Protein AF-A0A8S3JQ79-F1 (afdb_monomer)

Mean predicted aligned error: 7.62 Å

Sequence (193 aa):
MKTPYYLLLNDKPFQIILDQTLSSISTKTLNYHHRRYQLQQIALLMHRIKLIPIYLRLWKTYWKSGMGQFNLDSKEHYSYPMNYKIWPKKIQSILSFIQIKEENKQQMYIDFVYDYIDELKQQLTTSKIEHEKMTKNFHGYTFSIEELLEDYLEKNLSSLRMHIEHKIKLIHYDYHIQVIKLTYEQEHPNEYQ

Structure (mmCIF, N/CA/C/O backbone):
data_AF-A0A8S3JQ79-F1
#
_entry.id   AF-A0A8S3JQ79-F1
#
loop_
_atom_site.group_PDB
_atom_site.id
_atom_site.type_symbol
_atom_site.label_atom_id
_atom_site.label_alt_id
_atom_site.label_comp_id
_atom_site.label_asym_id
_atom_site.label_entity_id
_atom_site.label_seq_id
_atom_site.pdbx_PDB_ins_code
_atom_site.Cartn_x
_atom_site.Cartn_y
_atom_site.Cartn_z
_atom_site.occupancy
_atom_site.B_iso_or_equiv
_atom_site.auth_seq_id
_atom_site.auth_comp_id
_atom_site.auth_asym_id
_atom_site.auth_atom_id
_atom_site.pdbx_PDB_model_num
ATOM 1 N N . MET A 1 1 ? -3.917 11.329 3.438 1.00 58.88 1 MET A N 1
ATOM 2 C CA . MET A 1 1 ? -4.817 10.307 2.845 1.00 58.88 1 MET A CA 1
ATOM 3 C C . MET A 1 1 ? -6.260 10.586 3.246 1.00 58.88 1 MET A C 1
ATOM 5 O O . MET A 1 1 ? -6.496 10.821 4.425 1.00 58.88 1 MET A O 1
ATOM 9 N N . LYS A 1 2 ? -7.203 10.570 2.293 1.00 77.38 2 LYS A N 1
ATOM 10 C CA . LYS A 1 2 ? -8.648 10.676 2.571 1.00 77.38 2 LYS A CA 1
ATOM 11 C C . LYS A 1 2 ? -9.155 9.395 3.253 1.00 77.38 2 LYS A C 1
ATOM 13 O O . LYS A 1 2 ? -8.623 8.319 2.987 1.00 77.38 2 LYS A O 1
ATOM 18 N N . THR A 1 3 ? -10.166 9.515 4.111 1.00 83.38 3 THR A N 1
ATOM 19 C CA . THR A 1 3 ? -10.868 8.376 4.728 1.00 83.38 3 THR A CA 1
ATOM 20 C C . THR A 1 3 ? -11.504 7.516 3.628 1.00 83.38 3 THR A C 1
ATOM 22 O O . THR A 1 3 ? -12.251 8.068 2.816 1.00 83.38 3 THR A O 1
ATOM 25 N N . PRO A 1 4 ? -11.211 6.204 3.543 1.00 87.69 4 PRO A N 1
ATOM 26 C CA . PRO A 1 4 ? -11.847 5.342 2.555 1.00 87.69 4 PRO A CA 1
ATOM 27 C C . PRO A 1 4 ? -13.340 5.191 2.867 1.00 87.69 4 PRO A C 1
ATOM 29 O O . PRO A 1 4 ? -13.739 5.220 4.032 1.00 87.69 4 PRO A O 1
ATOM 32 N N . TYR A 1 5 ? -14.163 5.032 1.825 1.00 89.31 5 TYR A N 1
ATOM 33 C CA . TYR A 1 5 ? -15.624 5.084 1.962 1.00 89.31 5 TYR A CA 1
ATOM 34 C C . TYR A 1 5 ? -16.157 4.040 2.963 1.00 89.31 5 TYR A C 1
ATOM 36 O O . TYR A 1 5 ? -17.009 4.359 3.784 1.00 89.31 5 TYR A O 1
ATOM 44 N N . TYR A 1 6 ? -15.580 2.835 2.955 1.00 90.94 6 TYR A N 1
ATOM 45 C CA . TYR A 1 6 ? -15.966 1.711 3.813 1.00 90.94 6 TYR A CA 1
ATOM 46 C C . TYR A 1 6 ? -15.528 1.864 5.281 1.00 90.94 6 TYR A C 1
ATOM 48 O O . TYR A 1 6 ? -15.746 0.960 6.081 1.00 90.94 6 TYR A O 1
ATOM 56 N N . LEU A 1 7 ? -14.873 2.975 5.643 1.00 93.50 7 LEU A N 1
ATOM 57 C CA . LEU A 1 7 ? -14.565 3.359 7.029 1.00 93.50 7 LEU A CA 1
ATOM 58 C C . LEU A 1 7 ? -15.286 4.645 7.445 1.00 93.50 7 LEU A C 1
ATOM 60 O O . LEU A 1 7 ? -14.967 5.228 8.483 1.00 93.50 7 LEU A O 1
ATOM 64 N N . LEU A 1 8 ? -16.227 5.147 6.644 1.00 91.88 8 LEU A N 1
ATOM 65 C CA . LEU A 1 8 ? -17.040 6.291 7.039 1.00 91.88 8 LEU A CA 1
ATOM 66 C C . LEU A 1 8 ? -18.080 5.864 8.080 1.00 91.88 8 LEU A C 1
ATOM 68 O O . LEU A 1 8 ? -18.660 4.788 7.998 1.00 91.88 8 LEU A O 1
ATOM 72 N N . LEU A 1 9 ? -18.373 6.736 9.048 1.00 88.88 9 LEU A N 1
ATOM 73 C CA . LEU A 1 9 ? -19.359 6.440 10.098 1.00 88.88 9 LEU A CA 1
ATOM 74 C C . LEU A 1 9 ? -20.784 6.238 9.564 1.00 88.88 9 LEU A C 1
ATOM 76 O O . LEU A 1 9 ? -21.622 5.731 10.302 1.00 88.88 9 LEU A O 1
ATOM 80 N N . ASN A 1 10 ? -21.071 6.647 8.326 1.00 88.19 10 ASN A N 1
ATOM 81 C CA . ASN A 1 10 ? -22.353 6.448 7.650 1.00 88.19 10 ASN A CA 1
ATOM 82 C C . ASN A 1 10 ? -22.403 5.172 6.784 1.00 88.19 10 ASN A C 1
ATOM 84 O O . ASN A 1 10 ? -23.460 4.868 6.234 1.00 88.19 10 ASN A O 1
ATOM 88 N N . ASP A 1 11 ? -21.301 4.426 6.665 1.00 92.38 11 ASP A N 1
ATOM 89 C CA . ASP A 1 11 ? -21.257 3.168 5.921 1.00 92.38 11 ASP A CA 1
ATOM 90 C C . ASP A 1 11 ? -21.878 2.025 6.737 1.00 92.38 11 ASP A C 1
ATOM 92 O O . ASP A 1 11 ? -21.395 1.689 7.818 1.00 92.38 11 ASP A O 1
ATOM 96 N N . LYS A 1 12 ? -22.968 1.425 6.236 1.00 91.69 12 LYS A N 1
ATOM 97 C CA . LYS A 1 12 ? -23.747 0.416 6.982 1.00 91.69 12 LYS A CA 1
ATOM 98 C C . LYS A 1 12 ? -22.912 -0.804 7.411 1.00 91.69 12 LYS A C 1
ATOM 100 O O . LYS A 1 12 ? -22.997 -1.157 8.587 1.00 91.69 12 LYS A O 1
ATOM 105 N N . PRO A 1 13 ? -22.113 -1.443 6.530 1.00 92.25 13 PRO A N 1
ATOM 106 C CA . PRO A 1 13 ? -21.222 -2.530 6.935 1.00 92.25 13 PRO A CA 1
ATOM 107 C C . PRO A 1 13 ? -20.299 -2.139 8.089 1.00 92.25 13 PRO A C 1
ATOM 109 O O . PRO A 1 13 ? -20.211 -2.871 9.074 1.00 92.25 13 PRO A O 1
ATOM 112 N N . PHE A 1 14 ? -19.672 -0.964 8.019 1.00 93.75 14 PHE A N 1
ATOM 113 C CA . PHE A 1 14 ? -18.790 -0.509 9.086 1.00 93.75 14 PHE A CA 1
ATOM 114 C C . PHE A 1 14 ? -19.533 -0.193 10.387 1.00 93.75 14 PHE A C 1
ATOM 116 O O . PHE A 1 14 ? -19.037 -0.499 11.470 1.00 93.75 14 PHE A O 1
ATOM 123 N N . GLN A 1 15 ? -20.742 0.372 10.310 1.00 92.12 15 GLN A N 1
ATOM 124 C CA . GLN A 1 15 ? -21.567 0.611 11.496 1.00 92.12 15 GLN A CA 1
ATOM 125 C C . GLN A 1 15 ? -21.839 -0.680 12.271 1.00 92.12 15 GLN A C 1
ATOM 127 O O . GLN A 1 15 ? -21.699 -0.664 13.489 1.00 92.12 15 GLN A O 1
ATOM 132 N N . ILE A 1 16 ? -22.141 -1.784 11.579 1.00 91.81 16 ILE A N 1
ATOM 133 C CA . ILE A 1 16 ? -22.385 -3.092 12.205 1.00 91.81 16 ILE A CA 1
ATOM 134 C C . ILE A 1 16 ? -21.150 -3.561 12.983 1.00 91.81 16 ILE A C 1
ATOM 136 O O . ILE A 1 16 ? -21.274 -4.002 14.121 1.00 91.81 16 ILE A O 1
ATOM 140 N N . ILE A 1 17 ? -19.956 -3.415 12.403 1.00 92.31 17 ILE A N 1
ATOM 141 C CA . ILE A 1 17 ? -18.685 -3.759 13.060 1.00 92.31 17 ILE A CA 1
ATOM 142 C C . ILE A 1 17 ? -18.471 -2.908 14.318 1.00 92.31 17 ILE A C 1
ATOM 144 O O . ILE A 1 17 ? -18.115 -3.434 15.376 1.00 92.31 17 ILE A O 1
ATOM 148 N N . LEU A 1 18 ? -18.730 -1.598 14.239 1.00 90.25 18 LEU A N 1
ATOM 149 C CA . LEU A 1 18 ? -18.640 -0.698 15.392 1.00 90.25 18 LEU A CA 1
ATOM 150 C C . LEU A 1 18 ? -19.650 -1.068 16.487 1.00 90.25 18 LEU A C 1
ATOM 152 O O . LEU A 1 18 ? -19.290 -1.080 17.661 1.00 90.25 18 LEU A O 1
ATOM 156 N N . ASP A 1 19 ? -20.889 -1.385 16.117 1.00 88.69 19 ASP A N 1
ATOM 157 C CA . ASP A 1 19 ? -21.953 -1.765 17.053 1.00 88.69 19 ASP A CA 1
ATOM 158 C C . ASP A 1 19 ? -21.614 -3.080 17.766 1.00 88.69 19 ASP A C 1
ATOM 160 O O . ASP A 1 19 ? -21.707 -3.162 18.990 1.00 88.69 19 ASP A O 1
ATOM 164 N N . GLN A 1 20 ? -21.142 -4.084 17.019 1.00 88.31 20 GLN A N 1
ATOM 165 C CA . GLN A 1 20 ? -20.674 -5.362 17.562 1.00 88.31 20 GLN A CA 1
ATOM 166 C C . GLN A 1 20 ? -19.526 -5.152 18.552 1.00 88.31 20 GLN A C 1
ATOM 168 O O . GLN A 1 20 ? -19.590 -5.620 19.690 1.00 88.31 20 GLN A O 1
ATOM 173 N N . THR A 1 21 ? -18.528 -4.360 18.159 1.00 86.25 21 THR A N 1
ATOM 174 C CA . THR A 1 21 ? -17.391 -3.996 19.011 1.00 86.25 21 THR A CA 1
ATOM 175 C C . THR A 1 21 ? -17.857 -3.336 20.306 1.00 86.25 21 THR A C 1
ATOM 177 O O . THR A 1 21 ? -17.474 -3.749 21.396 1.00 86.25 21 THR A O 1
ATOM 180 N N . LEU A 1 22 ? -18.726 -2.330 20.214 1.00 85.88 22 LEU A N 1
ATOM 181 C CA . LEU A 1 22 ? -19.184 -1.586 21.385 1.00 85.88 22 LEU A CA 1
ATOM 182 C C . LEU A 1 22 ? -20.105 -2.413 22.283 1.00 85.88 22 LEU A C 1
ATOM 184 O O . LEU A 1 22 ? -20.054 -2.241 23.496 1.00 85.88 22 LEU A O 1
ATOM 188 N N . SER A 1 23 ? -20.888 -3.335 21.718 1.00 83.25 23 SER A N 1
ATOM 189 C CA . SER A 1 23 ? -21.729 -4.256 22.490 1.00 83.25 23 SER A CA 1
ATOM 190 C C . SER A 1 23 ? -20.914 -5.238 23.340 1.00 83.25 23 SER A C 1
ATOM 192 O O . SER A 1 23 ? -21.332 -5.578 24.444 1.00 83.25 23 SER A O 1
ATOM 194 N N . SER A 1 24 ? -19.723 -5.641 22.872 1.00 79.44 24 SER A N 1
ATOM 195 C CA . SER A 1 24 ? -18.808 -6.501 23.639 1.00 79.44 24 SER A CA 1
ATOM 196 C C . SER A 1 24 ? -18.124 -5.785 24.809 1.00 79.44 24 SER A C 1
ATOM 198 O O . SER A 1 24 ? -17.651 -6.433 25.743 1.00 79.44 24 SER A O 1
ATOM 200 N N . ILE A 1 25 ? -18.096 -4.450 24.799 1.00 81.69 25 ILE A N 1
ATOM 201 C CA . ILE A 1 25 ? -17.488 -3.657 25.862 1.00 81.69 25 ILE A CA 1
ATOM 202 C C . ILE A 1 25 ? -18.583 -3.297 26.864 1.00 81.69 25 ILE A C 1
ATOM 204 O O . ILE A 1 25 ? -19.375 -2.380 26.650 1.00 81.69 25 ILE A O 1
ATOM 208 N N . SER A 1 26 ? -18.630 -4.022 27.983 1.00 62.94 26 SER A N 1
ATOM 209 C CA . SER A 1 26 ? -19.551 -3.745 29.090 1.00 62.94 26 SER A CA 1
ATOM 210 C C . SER A 1 26 ? -19.277 -2.359 29.685 1.00 62.94 26 SER A C 1
ATOM 212 O O . SER A 1 26 ? -18.515 -2.221 30.641 1.00 62.94 26 SER A O 1
ATOM 214 N N . THR A 1 27 ? -19.919 -1.317 29.160 1.00 58.59 27 THR A N 1
ATOM 215 C CA . THR A 1 27 ? -19.888 0.009 29.783 1.00 58.59 27 THR A CA 1
ATOM 216 C C . THR A 1 27 ? -21.282 0.584 29.928 1.00 58.59 27 THR A C 1
ATOM 218 O O . THR A 1 27 ? -21.878 1.094 28.980 1.00 58.59 27 THR A O 1
ATOM 221 N N . LYS A 1 28 ? -21.764 0.566 31.174 1.00 56.00 28 LYS A N 1
ATOM 222 C CA . LYS A 1 28 ? -22.733 1.542 31.662 1.00 56.00 28 LYS A CA 1
ATOM 223 C C . LYS A 1 28 ? -22.113 2.940 31.458 1.00 56.00 28 LYS A C 1
ATOM 225 O O . LYS A 1 28 ? -20.992 3.190 31.891 1.00 56.00 28 LYS A O 1
ATOM 230 N N . THR A 1 29 ? -22.833 3.818 30.757 1.00 52.06 29 THR A N 1
ATOM 231 C CA . THR A 1 29 ? -22.710 5.294 30.813 1.00 52.06 29 THR A CA 1
ATOM 232 C C . THR A 1 29 ? -21.429 5.990 30.300 1.00 52.06 29 THR A C 1
ATOM 234 O O . THR A 1 29 ? -20.973 6.942 30.925 1.00 52.06 29 THR A O 1
ATOM 237 N N . LEU A 1 30 ? -20.883 5.640 29.125 1.00 59.06 30 LEU A N 1
ATOM 238 C CA . LEU A 1 30 ? -19.898 6.498 28.426 1.00 59.06 30 LEU A CA 1
ATOM 239 C C . LEU A 1 30 ? -20.334 6.832 26.992 1.00 59.06 30 LEU A C 1
ATOM 241 O O . LEU A 1 30 ? -20.899 5.993 26.299 1.00 59.06 30 LEU A O 1
ATOM 245 N N . ASN A 1 31 ? -20.074 8.078 26.572 1.00 77.56 31 ASN A N 1
ATOM 246 C CA . ASN A 1 31 ? -20.526 8.707 25.323 1.00 77.56 31 ASN A CA 1
ATOM 247 C C . ASN A 1 31 ? -20.306 7.806 24.086 1.00 77.56 31 ASN A C 1
ATOM 249 O O . ASN A 1 31 ? -19.198 7.714 23.549 1.00 77.56 31 ASN A O 1
ATOM 253 N N . TYR A 1 32 ? -21.385 7.158 23.636 1.00 81.50 32 TYR A N 1
ATOM 254 C CA . TYR A 1 32 ? -21.404 6.201 22.528 1.00 81.50 32 TYR A CA 1
ATOM 255 C C . TYR A 1 32 ? -20.782 6.770 21.248 1.00 81.50 32 TYR A C 1
ATOM 257 O O . TYR A 1 32 ? -19.940 6.134 20.615 1.00 81.50 32 TYR A O 1
ATOM 265 N N . HIS A 1 33 ? -21.133 8.012 20.904 1.00 83.88 33 HIS A N 1
ATOM 266 C CA . HIS A 1 33 ? -20.619 8.689 19.715 1.00 83.88 33 HIS A CA 1
ATOM 267 C C . HIS A 1 33 ? -19.106 8.910 19.781 1.00 83.88 33 HIS A C 1
ATOM 269 O O . HIS A 1 33 ? -18.410 8.700 18.788 1.00 83.88 33 HIS A O 1
ATOM 275 N N . HIS A 1 34 ? -18.584 9.274 20.955 1.00 86.75 34 HIS A N 1
ATOM 276 C CA . HIS A 1 34 ? -17.147 9.452 21.147 1.00 86.75 34 HIS A CA 1
ATOM 277 C C . HIS A 1 34 ? -16.382 8.137 20.954 1.00 86.75 34 HIS A C 1
ATOM 279 O O . HIS A 1 34 ? -15.390 8.103 20.227 1.00 86.75 34 HIS A O 1
ATOM 285 N N . ARG A 1 35 ? -16.879 7.033 21.529 1.00 87.50 35 ARG A N 1
ATOM 286 C CA . ARG A 1 35 ? -16.247 5.713 21.378 1.00 87.50 35 ARG A CA 1
ATOM 287 C C . ARG A 1 35 ? -16.267 5.214 19.933 1.00 87.50 35 ARG A C 1
ATOM 289 O O . ARG A 1 35 ? -15.254 4.703 19.462 1.00 87.50 35 ARG A O 1
ATOM 296 N N . ARG A 1 36 ? -17.370 5.416 19.199 1.00 89.94 36 ARG A N 1
ATOM 297 C CA . ARG A 1 36 ? -17.432 5.111 17.75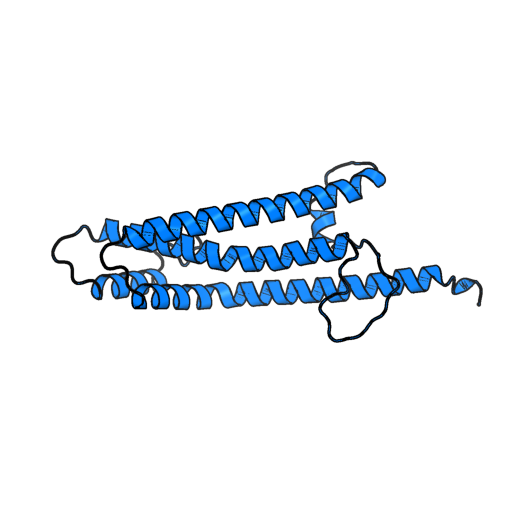4 1.00 89.94 36 ARG A CA 1
ATOM 298 C C . ARG A 1 36 ? -16.364 5.857 16.967 1.00 89.94 36 ARG A C 1
ATOM 300 O O . ARG A 1 36 ? -15.714 5.271 16.110 1.00 89.94 36 ARG A O 1
ATOM 307 N N . TYR A 1 37 ? -16.192 7.146 17.254 1.00 91.38 37 TYR A N 1
ATOM 308 C CA . TYR A 1 37 ? -15.179 7.955 16.589 1.00 91.38 37 TYR A CA 1
ATOM 309 C C . TYR A 1 37 ? -13.768 7.445 16.898 1.00 91.38 37 TYR A C 1
ATOM 311 O O 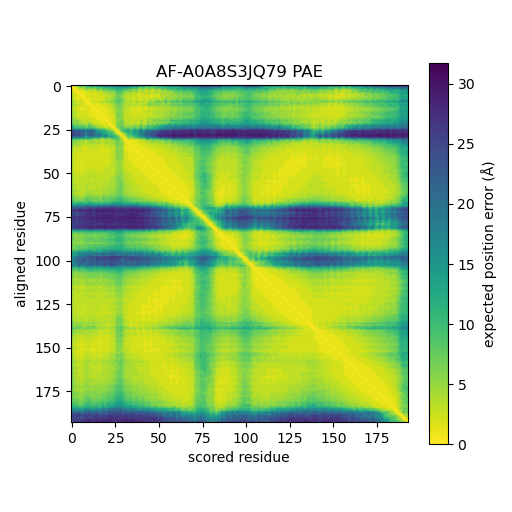. TYR A 1 37 ? -12.962 7.295 15.985 1.00 91.38 37 TYR A O 1
ATOM 319 N N . GLN A 1 38 ? -13.474 7.108 18.155 1.00 92.12 38 GLN A N 1
ATOM 320 C CA . GLN A 1 38 ? -12.181 6.527 18.530 1.00 92.12 38 GLN A CA 1
ATOM 321 C C . GLN A 1 38 ? -11.910 5.203 17.801 1.00 92.12 38 GLN A C 1
ATOM 323 O O . GLN A 1 38 ? -10.830 5.038 17.238 1.00 92.12 38 GLN A O 1
ATOM 328 N N . LEU A 1 39 ? -12.896 4.301 17.737 1.00 92.69 39 LEU A N 1
ATOM 329 C CA . LEU A 1 39 ? -12.785 3.051 16.978 1.00 92.69 39 LEU A CA 1
ATOM 330 C C . LEU A 1 39 ? -12.582 3.296 15.480 1.00 92.69 39 LEU A C 1
ATOM 332 O O . LEU A 1 39 ? -11.773 2.616 14.857 1.00 92.69 39 LEU A O 1
ATOM 336 N N . GLN A 1 40 ? -13.253 4.294 14.901 1.00 94.75 40 GLN A N 1
ATOM 337 C CA . GLN A 1 40 ? -13.008 4.693 13.517 1.00 94.75 40 GLN A CA 1
ATOM 338 C C . GLN A 1 40 ? -11.559 5.146 13.310 1.00 94.75 40 GLN A C 1
ATOM 340 O O . GLN A 1 40 ? -10.937 4.750 12.328 1.00 94.75 40 GLN A O 1
ATOM 345 N N . GLN A 1 41 ? -11.002 5.953 14.217 1.00 95.25 41 GLN A N 1
ATOM 346 C CA . GLN A 1 41 ? -9.605 6.382 14.113 1.00 95.25 41 GLN A CA 1
ATOM 347 C C . GLN A 1 41 ? -8.635 5.201 14.235 1.00 95.25 41 GLN A C 1
ATOM 349 O O . GLN A 1 41 ? -7.699 5.107 13.442 1.00 95.25 41 GLN A O 1
ATOM 354 N N . ILE A 1 42 ? -8.894 4.261 15.149 1.00 96.31 42 ILE A N 1
ATOM 355 C CA . ILE A 1 42 ? -8.117 3.018 15.262 1.00 96.31 42 ILE A CA 1
ATOM 356 C C . ILE A 1 42 ? -8.183 2.234 13.944 1.00 96.31 42 ILE A C 1
ATOM 358 O O . ILE A 1 42 ? -7.141 1.924 13.369 1.00 96.31 42 ILE A O 1
ATOM 362 N N . ALA A 1 43 ? -9.381 2.013 13.396 1.00 96.50 43 ALA A N 1
ATOM 363 C CA . ALA A 1 43 ? -9.563 1.314 12.125 1.00 96.50 43 ALA A CA 1
ATOM 364 C C . ALA A 1 43 ? -8.857 2.025 10.954 1.00 96.50 43 ALA A C 1
ATOM 366 O O . ALA A 1 43 ? -8.295 1.372 10.073 1.00 96.50 43 ALA A O 1
ATOM 367 N N . LEU A 1 44 ? -8.827 3.362 10.945 1.00 96.75 44 LEU A N 1
ATOM 368 C CA . LEU A 1 44 ? -8.097 4.144 9.943 1.00 96.75 44 LEU A CA 1
ATOM 369 C C . LEU A 1 44 ? -6.583 3.965 10.046 1.00 96.75 44 L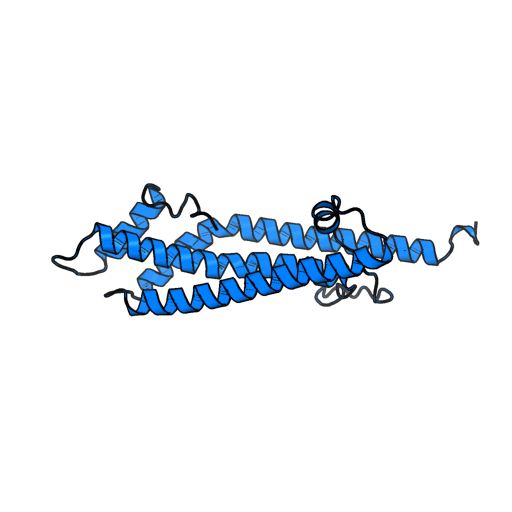EU A C 1
ATOM 371 O O . LEU A 1 44 ? -5.905 3.887 9.017 1.00 96.75 44 LEU A O 1
ATOM 375 N N . LEU A 1 45 ? -6.052 3.895 11.264 1.00 97.56 45 LEU A N 1
ATOM 376 C CA . LEU A 1 45 ? -4.637 3.633 11.501 1.00 97.56 45 LEU A CA 1
ATOM 377 C C . LEU A 1 45 ? -4.275 2.202 11.099 1.00 97.56 45 LEU A C 1
ATOM 379 O O . LEU A 1 45 ? -3.333 2.021 10.330 1.00 97.56 45 LEU A O 1
ATOM 383 N N . MET A 1 46 ? -5.070 1.207 11.500 1.00 97.50 46 MET A N 1
ATOM 384 C CA . MET A 1 46 ? -4.909 -0.189 11.069 1.00 97.50 46 MET A CA 1
ATOM 385 C C . MET A 1 46 ? -4.942 -0.312 9.543 1.00 97.50 46 MET A C 1
ATOM 387 O O . MET A 1 46 ? -4.087 -0.963 8.940 1.00 97.50 46 MET A O 1
ATOM 391 N N . HIS A 1 47 ? -5.881 0.381 8.896 1.00 96.88 47 HIS A N 1
ATOM 392 C CA . HIS A 1 47 ? -5.963 0.446 7.444 1.00 96.88 47 HIS A CA 1
ATOM 393 C C . HIS A 1 47 ? -4.673 0.994 6.826 1.00 96.88 47 HIS A C 1
ATOM 395 O O . HIS A 1 47 ? -4.131 0.372 5.917 1.00 96.88 47 HIS A O 1
ATOM 401 N N . ARG A 1 48 ? -4.141 2.120 7.322 1.00 96.25 48 ARG A N 1
ATOM 402 C CA . ARG A 1 48 ? -2.864 2.678 6.836 1.00 96.25 48 ARG A CA 1
ATOM 403 C C . ARG A 1 48 ? -1.708 1.702 7.044 1.00 96.25 48 ARG A C 1
ATOM 405 O O . ARG A 1 48 ? -0.918 1.501 6.124 1.00 96.25 48 ARG A O 1
ATOM 412 N N . ILE A 1 49 ? -1.641 1.064 8.213 1.00 97.44 49 ILE A N 1
ATOM 413 C CA . ILE A 1 49 ? -0.609 0.081 8.561 1.00 97.44 49 ILE A CA 1
ATOM 414 C C . ILE A 1 49 ? -0.631 -1.117 7.605 1.00 97.44 49 ILE A C 1
ATOM 416 O O . ILE A 1 49 ? 0.438 -1.590 7.229 1.00 97.44 49 ILE A O 1
ATOM 420 N N . LYS A 1 50 ? -1.810 -1.581 7.171 1.00 96.12 50 LYS A N 1
ATOM 421 C CA . LYS A 1 50 ? -1.944 -2.673 6.188 1.00 96.12 50 LYS A CA 1
ATOM 422 C C . LYS A 1 50 ? -1.740 -2.200 4.740 1.00 96.12 50 LYS A C 1
ATOM 424 O O . LYS A 1 50 ? -1.152 -2.919 3.935 1.00 96.12 50 LYS A O 1
ATOM 429 N N . LEU A 1 51 ? -2.173 -0.985 4.408 1.00 95.88 51 LEU A N 1
ATOM 430 C CA . LEU A 1 51 ? -2.128 -0.420 3.057 1.00 95.88 51 LEU A CA 1
ATOM 431 C C . LEU A 1 51 ? -0.715 -0.013 2.619 1.00 95.88 51 LEU A C 1
ATOM 433 O O . LEU A 1 51 ? -0.300 -0.303 1.496 1.00 95.88 51 LEU A O 1
ATOM 437 N N . ILE A 1 52 ? 0.029 0.681 3.481 1.00 97.00 52 ILE A N 1
ATOM 438 C CA . ILE A 1 52 ? 1.348 1.227 3.137 1.00 97.00 52 ILE A CA 1
ATOM 439 C C . ILE A 1 52 ? 2.338 0.127 2.705 1.00 97.00 52 ILE A C 1
ATOM 441 O O . ILE A 1 52 ? 2.994 0.313 1.679 1.00 97.00 52 ILE A O 1
ATOM 445 N N . PRO A 1 53 ? 2.436 -1.039 3.377 1.00 96.12 53 PRO A N 1
ATOM 446 C CA . PRO A 1 53 ? 3.277 -2.148 2.924 1.00 96.12 53 PRO A CA 1
ATOM 447 C C . PRO A 1 53 ? 2.969 -2.635 1.502 1.00 96.12 53 PRO A C 1
ATOM 449 O O . PRO A 1 53 ? 3.897 -2.976 0.765 1.00 96.12 53 PRO A O 1
ATOM 452 N N . ILE A 1 54 ? 1.694 -2.629 1.090 1.00 95.56 54 ILE A N 1
ATOM 453 C CA . ILE A 1 54 ? 1.282 -3.011 -0.270 1.00 95.56 54 ILE A CA 1
ATOM 454 C C . ILE A 1 54 ? 1.900 -2.042 -1.288 1.00 95.56 54 ILE A C 1
ATOM 456 O O . ILE A 1 54 ? 2.521 -2.472 -2.262 1.00 95.56 54 ILE A O 1
ATOM 460 N N . TYR A 1 55 ? 1.807 -0.734 -1.037 1.00 96.44 55 TYR A N 1
ATOM 461 C CA . TYR A 1 55 ? 2.429 0.271 -1.901 1.00 96.44 55 TYR A CA 1
ATOM 462 C C . TYR A 1 55 ? 3.956 0.240 -1.836 1.00 96.44 55 TYR A C 1
ATOM 464 O O . TYR A 1 55 ? 4.598 0.309 -2.882 1.00 96.44 55 TYR A O 1
ATOM 472 N N . LEU A 1 56 ? 4.553 0.072 -0.653 1.00 96.69 56 LEU A N 1
ATOM 473 C CA . LEU A 1 56 ? 6.005 -0.066 -0.507 1.00 96.69 56 LEU A CA 1
ATOM 474 C C . LEU A 1 56 ? 6.550 -1.200 -1.377 1.00 96.69 56 LEU A C 1
ATOM 476 O O . LEU A 1 56 ? 7.612 -1.039 -1.974 1.00 96.69 56 LEU A O 1
ATOM 480 N N . ARG A 1 57 ? 5.830 -2.325 -1.490 1.00 95.06 57 ARG A N 1
ATOM 481 C CA . ARG A 1 57 ? 6.211 -3.426 -2.385 1.00 95.06 57 ARG A CA 1
ATOM 482 C C . ARG A 1 57 ? 6.272 -2.957 -3.840 1.00 95.06 57 ARG A C 1
ATOM 484 O O . ARG A 1 57 ? 7.298 -3.148 -4.481 1.00 95.06 57 ARG A O 1
ATOM 491 N N . LEU A 1 58 ? 5.226 -2.286 -4.330 1.00 95.56 58 LEU A N 1
ATOM 492 C CA . LEU A 1 58 ? 5.184 -1.748 -5.695 1.00 95.56 58 LEU A CA 1
ATOM 493 C C . LEU A 1 58 ? 6.313 -0.743 -5.965 1.00 95.56 58 LEU A C 1
ATOM 495 O O . LEU A 1 58 ? 6.988 -0.827 -6.988 1.00 95.56 58 LEU A O 1
ATOM 499 N N . TRP A 1 59 ? 6.528 0.209 -5.060 1.00 96.50 59 TRP A N 1
ATOM 500 C CA . TRP A 1 59 ? 7.538 1.249 -5.257 1.00 96.50 59 TRP A CA 1
ATOM 501 C C . TRP A 1 59 ? 8.961 0.700 -5.173 1.00 96.50 59 TRP A C 1
ATOM 503 O O . TRP A 1 59 ? 9.807 1.073 -5.983 1.00 96.50 59 TRP A O 1
ATOM 513 N N . LYS A 1 60 ? 9.213 -0.278 -4.297 1.00 94.69 60 LYS A N 1
ATOM 514 C CA . LYS A 1 60 ? 10.474 -1.033 -4.305 1.00 94.69 60 LYS A CA 1
ATOM 515 C C . LYS A 1 60 ? 10.673 -1.8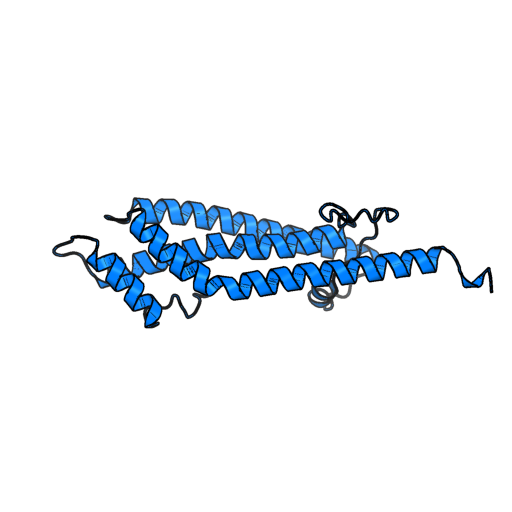09 -5.608 1.00 94.69 60 LYS A C 1
ATOM 517 O O . LYS A 1 60 ? 11.802 -1.893 -6.078 1.00 94.69 60 LYS A O 1
ATOM 522 N N . THR A 1 61 ? 9.615 -2.350 -6.215 1.00 93.56 61 THR A N 1
ATOM 523 C CA . THR A 1 61 ? 9.691 -2.978 -7.546 1.00 93.56 61 THR A CA 1
ATOM 524 C C . THR A 1 61 ? 10.108 -1.958 -8.610 1.00 93.56 61 THR A C 1
ATOM 526 O O . THR A 1 61 ? 11.015 -2.238 -9.389 1.00 93.56 61 THR A O 1
ATOM 529 N N . TYR A 1 62 ? 9.530 -0.752 -8.613 1.00 94.56 62 TYR A N 1
ATOM 530 C CA . TYR A 1 62 ? 9.972 0.318 -9.517 1.00 94.56 62 TYR A CA 1
ATOM 531 C C . TYR A 1 62 ? 11.442 0.687 -9.318 1.00 94.56 62 TYR A C 1
ATOM 533 O O . TYR A 1 62 ? 12.178 0.784 -10.297 1.00 94.56 62 TYR A O 1
ATOM 541 N N . TRP A 1 63 ? 11.870 0.838 -8.063 1.00 93.06 63 TRP A N 1
ATOM 542 C CA . TRP A 1 63 ? 13.262 1.108 -7.712 1.00 93.06 63 TRP A CA 1
ATOM 543 C C . TRP A 1 63 ? 14.205 0.020 -8.233 1.00 93.06 63 TRP A C 1
ATOM 545 O O . TRP A 1 63 ? 15.155 0.322 -8.949 1.00 93.06 63 TRP A O 1
ATOM 555 N N . LYS A 1 64 ? 13.914 -1.256 -7.940 1.00 90.19 64 LYS A N 1
ATOM 556 C CA . LYS A 1 64 ? 14.717 -2.394 -8.418 1.00 90.19 64 LYS A CA 1
ATOM 557 C C . LYS A 1 64 ? 14.839 -2.389 -9.947 1.00 90.19 64 LYS A C 1
ATOM 559 O O . LYS A 1 64 ? 15.919 -2.651 -10.464 1.00 90.19 64 LYS A O 1
ATOM 564 N N . SER A 1 65 ? 13.754 -2.068 -10.657 1.00 90.12 65 SER A N 1
ATOM 565 C CA . SER A 1 65 ? 13.714 -2.023 -12.127 1.00 90.12 65 SER A CA 1
ATOM 566 C C . SER A 1 65 ? 14.623 -0.913 -12.656 1.00 90.12 65 SER A C 1
ATOM 568 O O . SER A 1 65 ? 15.502 -1.157 -13.482 1.00 90.12 65 SER A O 1
ATOM 570 N N . GLY A 1 66 ? 14.463 0.299 -12.119 1.00 89.50 66 GLY A N 1
ATOM 571 C CA . GLY A 1 66 ? 15.245 1.470 -12.508 1.00 89.50 66 GLY A CA 1
ATOM 572 C C . GLY A 1 66 ? 16.729 1.376 -12.158 1.00 89.50 66 GLY A C 1
ATOM 573 O O . GLY A 1 66 ? 17.565 1.915 -12.874 1.00 89.50 66 GLY A O 1
ATOM 574 N N . MET A 1 67 ? 17.071 0.636 -11.103 1.00 88.25 67 MET A N 1
ATOM 575 C CA . MET A 1 67 ? 18.455 0.409 -10.680 1.00 88.25 67 MET A CA 1
ATOM 576 C C . MET A 1 67 ? 19.116 -0.798 -11.356 1.00 88.25 67 MET A C 1
ATOM 578 O O . MET A 1 67 ? 20.285 -1.067 -11.091 1.00 88.25 67 MET A O 1
ATOM 582 N N . GLY A 1 68 ? 18.393 -1.542 -12.200 1.00 82.25 68 GLY A N 1
ATOM 583 C CA . GLY A 1 68 ? 18.901 -2.774 -12.811 1.00 82.25 68 GLY A CA 1
ATOM 584 C C . GLY A 1 68 ? 19.138 -3.913 -11.814 1.00 82.25 68 GLY A C 1
ATOM 585 O O . GLY A 1 68 ? 19.871 -4.850 -12.106 1.00 82.25 68 GLY A O 1
ATOM 586 N N . GLN A 1 69 ? 18.499 -3.849 -10.643 1.00 80.38 69 GLN A N 1
ATOM 587 C CA . GLN A 1 69 ? 18.562 -4.839 -9.558 1.00 80.38 69 GLN A CA 1
ATOM 588 C C . GLN A 1 69 ? 17.352 -5.781 -9.578 1.00 80.38 69 GLN A C 1
ATOM 590 O O . GLN A 1 69 ? 16.907 -6.300 -8.552 1.00 80.38 69 GLN A O 1
ATOM 595 N N . PHE A 1 70 ? 16.751 -5.943 -10.750 1.00 72.94 70 PHE A N 1
ATOM 596 C CA . PHE A 1 70 ? 15.478 -6.628 -10.902 1.00 72.94 70 PHE A CA 1
ATOM 597 C C . PHE A 1 70 ? 15.613 -8.165 -10.958 1.00 72.94 70 PHE A C 1
ATOM 599 O O . PHE A 1 70 ? 14.622 -8.888 -10.866 1.00 72.94 70 PHE A O 1
ATOM 606 N N . ASN A 1 71 ? 16.856 -8.655 -10.998 1.00 60.47 71 ASN A N 1
ATOM 607 C CA . ASN A 1 71 ? 17.241 -10.064 -10.964 1.00 60.47 71 ASN A CA 1
ATOM 608 C C . ASN A 1 71 ? 17.499 -10.532 -9.525 1.00 60.47 71 ASN A C 1
ATOM 610 O O . ASN A 1 71 ? 18.660 -10.672 -9.166 1.00 60.47 71 ASN A O 1
ATOM 614 N N . LEU A 1 72 ? 16.489 -10.738 -8.671 1.00 52.91 72 LEU A N 1
ATOM 615 C CA . LEU A 1 72 ? 16.779 -11.254 -7.314 1.00 52.91 72 LEU A CA 1
ATOM 616 C C . LEU A 1 72 ? 15.744 -12.195 -6.673 1.00 52.91 72 LEU A C 1
ATOM 618 O O . LEU A 1 72 ? 16.088 -12.804 -5.671 1.00 52.91 72 LEU A O 1
ATOM 622 N N . ASP A 1 73 ? 14.534 -12.383 -7.217 1.00 49.91 73 ASP A N 1
ATOM 623 C CA . ASP A 1 73 ? 13.497 -13.176 -6.514 1.00 49.91 73 ASP A CA 1
ATOM 624 C C . ASP A 1 73 ? 12.774 -14.239 -7.376 1.00 49.91 73 ASP A C 1
ATOM 626 O O . ASP A 1 73 ? 11.940 -14.989 -6.862 1.00 49.91 73 ASP A O 1
ATOM 630 N N . SER A 1 74 ? 13.070 -14.355 -8.676 1.00 50.28 74 SER A N 1
ATOM 631 C CA . SER A 1 74 ? 12.523 -15.434 -9.507 1.00 50.28 74 SER A CA 1
ATOM 632 C C . SER A 1 74 ? 13.398 -16.681 -9.377 1.00 50.28 74 SER A C 1
ATOM 634 O O . SER A 1 74 ? 14.570 -16.672 -9.737 1.00 50.28 74 SER A O 1
ATOM 636 N N . LYS A 1 75 ? 12.815 -17.795 -8.918 1.00 51.75 75 LYS A N 1
ATOM 637 C CA . LYS A 1 75 ? 13.445 -19.131 -8.989 1.00 51.75 75 LYS A CA 1
ATOM 638 C C . LYS A 1 75 ? 13.837 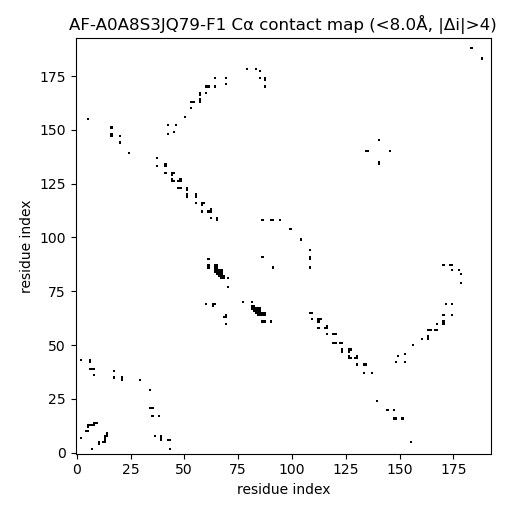-19.529 -10.422 1.00 51.75 75 LYS A C 1
ATOM 640 O O . LYS A 1 75 ? 14.606 -20.463 -10.611 1.00 51.75 75 LYS A O 1
ATOM 645 N N . GLU A 1 76 ? 13.333 -18.811 -11.419 1.00 50.91 76 GLU A N 1
ATOM 646 C CA . GLU A 1 76 ? 13.707 -18.933 -12.820 1.00 50.91 76 GLU A CA 1
ATOM 647 C C . GLU A 1 76 ? 15.053 -18.232 -13.059 1.00 50.91 76 GLU A C 1
ATOM 649 O O . GLU A 1 76 ? 15.171 -17.006 -12.987 1.00 50.91 76 GLU A O 1
ATOM 654 N N . HIS A 1 77 ? 16.084 -19.052 -13.266 1.00 46.16 77 HIS A N 1
ATOM 655 C CA . HIS A 1 77 ? 17.471 -18.663 -13.504 1.00 46.16 77 HIS A CA 1
ATOM 656 C C . HIS A 1 77 ? 17.636 -18.033 -14.892 1.00 46.16 77 HIS A C 1
ATOM 658 O O . HIS A 1 77 ? 18.133 -18.675 -15.813 1.00 46.16 77 HIS A O 1
ATOM 664 N N . TYR A 1 78 ? 17.243 -16.773 -15.059 1.00 53.31 78 TYR A N 1
ATOM 665 C CA . TYR A 1 78 ? 17.668 -16.008 -16.228 1.00 53.31 78 TYR A CA 1
ATOM 666 C C . TYR A 1 78 ? 18.936 -15.221 -15.883 1.00 53.31 78 TYR A C 1
ATOM 668 O O . TYR A 1 78 ? 18.883 -14.176 -15.232 1.00 53.31 78 TYR A O 1
ATOM 676 N N . SER A 1 79 ? 20.096 -15.738 -16.292 1.00 51.47 79 SER A N 1
ATOM 677 C CA . SER A 1 79 ? 21.386 -15.057 -16.153 1.00 51.47 79 SER A CA 1
ATOM 678 C C . SER A 1 79 ? 21.559 -14.025 -17.272 1.00 51.47 79 SER A C 1
ATOM 680 O O . SER A 1 79 ? 22.294 -14.250 -18.231 1.00 51.47 79 SER A O 1
ATOM 682 N N . TYR A 1 80 ? 20.850 -12.901 -17.185 1.00 54.78 80 TYR A N 1
ATOM 683 C CA . TYR A 1 80 ? 21.126 -11.763 -18.066 1.00 54.78 80 TYR A CA 1
ATOM 684 C C . TYR A 1 80 ? 22.406 -11.046 -17.611 1.00 54.78 80 TYR A C 1
ATOM 686 O O . TYR A 1 80 ? 22.644 -10.980 -16.397 1.00 54.78 80 TYR A O 1
ATOM 694 N N . PRO A 1 81 ? 23.201 -10.462 -18.531 1.00 55.53 81 PRO A N 1
ATOM 695 C CA . PRO A 1 81 ? 24.255 -9.528 -18.153 1.00 55.53 81 PRO A CA 1
ATOM 696 C C . PRO A 1 81 ? 23.623 -8.416 -17.304 1.00 55.53 81 PRO A C 1
ATOM 698 O O . PRO A 1 81 ? 22.703 -7.714 -17.724 1.00 55.53 81 PRO A O 1
ATOM 701 N N . MET A 1 82 ? 24.023 -8.370 -16.035 1.00 62.56 82 MET A N 1
ATOM 702 C CA . MET A 1 82 ? 23.394 -7.532 -15.018 1.00 62.56 82 MET A CA 1
ATOM 703 C C . MET A 1 82 ? 23.611 -6.043 -15.322 1.00 62.56 82 MET A C 1
ATOM 705 O O . MET A 1 82 ? 24.660 -5.671 -15.842 1.00 62.56 82 MET A O 1
ATOM 709 N N . ASN A 1 83 ? 22.641 -5.212 -14.902 1.00 67.00 83 ASN A N 1
ATOM 710 C CA . ASN A 1 83 ? 22.664 -3.736 -14.806 1.00 67.00 83 ASN A CA 1
ATOM 711 C C . ASN A 1 83 ? 21.833 -2.924 -15.821 1.00 67.00 83 ASN A C 1
ATOM 713 O O . ASN A 1 83 ? 21.993 -1.703 -15.882 1.00 67.00 83 ASN A O 1
ATOM 717 N N . TYR A 1 84 ? 20.886 -3.516 -16.558 1.00 79.44 84 TYR A N 1
ATOM 718 C CA . TYR A 1 84 ? 19.960 -2.711 -17.368 1.00 79.44 84 TYR A CA 1
ATOM 719 C C . TYR A 1 84 ? 19.029 -1.862 -16.492 1.00 79.44 84 TYR A C 1
ATOM 721 O O . TYR A 1 84 ? 18.107 -2.376 -15.851 1.00 79.44 84 TYR A O 1
ATOM 729 N N . LYS A 1 85 ? 19.271 -0.546 -16.482 1.00 87.62 85 LYS A N 1
ATOM 730 C CA . LYS A 1 85 ? 18.467 0.465 -15.783 1.00 87.62 85 LYS A CA 1
ATOM 731 C C . LYS A 1 85 ? 17.215 0.798 -16.587 1.00 87.62 85 LYS A C 1
ATOM 733 O O . LYS A 1 85 ? 17.201 1.722 -17.399 1.00 87.62 85 LYS A O 1
ATOM 738 N N . ILE A 1 86 ? 16.157 0.024 -16.367 1.00 88.62 86 ILE A N 1
ATOM 739 C CA . ILE A 1 86 ? 14.896 0.164 -17.096 1.00 88.62 86 ILE A CA 1
ATOM 740 C C . ILE A 1 86 ? 13.853 0.766 -16.165 1.00 88.62 86 ILE A C 1
ATOM 742 O O . ILE A 1 86 ? 13.330 0.109 -15.262 1.00 88.62 86 ILE A O 1
ATOM 746 N N . TRP A 1 87 ? 13.516 2.030 -16.398 1.00 91.12 87 TRP A N 1
ATOM 747 C CA . TRP A 1 87 ? 12.456 2.694 -15.649 1.00 91.12 87 TRP A CA 1
ATOM 748 C C . TRP A 1 87 ? 11.082 2.346 -16.217 1.00 91.12 87 TRP A C 1
ATOM 750 O O . TRP A 1 87 ? 10.852 2.545 -17.410 1.00 91.12 87 TRP A O 1
ATOM 760 N N . PRO A 1 88 ? 10.127 1.900 -15.388 1.00 91.75 88 PRO A N 1
ATOM 761 C CA . PRO A 1 88 ? 8.773 1.616 -15.845 1.00 91.75 88 PRO A CA 1
ATOM 762 C C . PRO A 1 88 ? 8.105 2.854 -16.447 1.00 91.75 88 PRO A C 1
ATOM 764 O O . PRO A 1 88 ? 8.210 3.953 -15.896 1.00 91.75 88 PRO A O 1
ATOM 767 N N . LYS A 1 89 ? 7.329 2.673 -17.526 1.00 89.81 89 LYS A N 1
ATOM 768 C CA . LYS A 1 89 ? 6.609 3.762 -18.223 1.00 89.81 89 LYS A CA 1
ATOM 769 C C . LYS A 1 89 ? 5.790 4.636 -17.276 1.00 89.81 89 LYS A C 1
ATOM 771 O O . LYS A 1 89 ? 5.681 5.840 -17.478 1.00 89.81 89 LYS A O 1
ATOM 776 N N . LYS A 1 90 ? 5.241 4.047 -16.207 1.00 89.62 90 LYS A N 1
ATOM 777 C CA . LYS A 1 90 ? 4.494 4.793 -15.191 1.00 89.62 90 LYS A CA 1
ATOM 778 C C . LYS A 1 90 ? 5.357 5.853 -14.499 1.00 89.62 90 LYS A C 1
ATOM 780 O O . LYS A 1 90 ? 4.880 6.972 -14.350 1.00 89.62 90 LYS A O 1
ATOM 785 N N . ILE A 1 91 ? 6.596 5.534 -14.124 1.00 90.94 91 ILE A N 1
ATOM 786 C CA . ILE A 1 91 ? 7.530 6.499 -13.520 1.00 90.94 91 ILE A CA 1
ATOM 787 C C . ILE A 1 91 ? 7.888 7.583 -14.533 1.00 90.94 91 ILE A C 1
ATOM 789 O O . ILE A 1 91 ? 7.762 8.768 -14.236 1.00 90.94 91 ILE A O 1
ATOM 793 N N . GLN A 1 92 ? 8.205 7.177 -15.764 1.00 89.25 92 GLN A N 1
ATOM 794 C CA . GLN A 1 92 ? 8.517 8.116 -16.840 1.00 89.25 92 GLN A CA 1
ATOM 795 C C . GLN A 1 92 ? 7.366 9.104 -17.094 1.00 89.25 92 GLN A C 1
ATOM 797 O O . GLN A 1 92 ? 7.612 10.294 -17.246 1.00 89.25 92 GLN A O 1
ATOM 802 N N . SER A 1 93 ? 6.114 8.629 -17.072 1.00 88.31 93 SER A N 1
ATOM 803 C CA . SER A 1 93 ? 4.914 9.453 -17.286 1.00 88.31 93 SER A CA 1
ATOM 804 C C . SER A 1 93 ? 4.590 10.415 -16.142 1.00 88.31 93 SER A C 1
ATOM 806 O O . SER A 1 93 ? 3.964 11.441 -16.365 1.00 88.31 93 SER A O 1
ATOM 808 N N . ILE A 1 94 ? 4.985 10.097 -14.904 1.00 87.25 94 ILE A N 1
ATOM 809 C CA . ILE A 1 94 ? 4.777 11.011 -13.768 1.00 87.25 94 ILE A CA 1
ATOM 810 C C . ILE A 1 94 ? 5.690 12.231 -13.915 1.00 87.25 94 ILE A C 1
ATOM 812 O O . ILE A 1 94 ? 5.319 13.345 -13.561 1.00 87.25 94 ILE A O 1
ATOM 816 N N . LEU A 1 95 ? 6.869 12.010 -14.486 1.00 83.50 95 LEU A N 1
ATOM 817 C CA . LEU A 1 95 ? 7.946 12.984 -14.567 1.00 83.50 95 LEU A CA 1
ATOM 818 C C . LEU A 1 95 ? 8.137 13.533 -15.991 1.00 83.50 95 LEU A C 1
ATOM 820 O O . LEU A 1 95 ? 9.076 14.280 -16.243 1.00 83.50 95 LEU A O 1
ATOM 824 N N . SER A 1 96 ? 7.236 13.201 -16.925 1.00 77.88 96 SER A N 1
ATOM 825 C CA . SER A 1 96 ? 7.327 13.595 -18.339 1.00 77.88 96 SER A CA 1
ATOM 826 C C . SER A 1 96 ? 7.133 15.090 -18.577 1.00 77.88 96 SER A C 1
ATOM 828 O O . SER A 1 96 ? 7.502 15.593 -19.631 1.00 77.88 96 SER A O 1
ATOM 830 N N . PHE A 1 97 ? 6.551 15.802 -17.612 1.00 71.25 97 PHE A N 1
ATOM 831 C CA . PHE A 1 97 ? 6.291 17.242 -17.697 1.00 71.25 97 PHE A CA 1
ATOM 832 C C . PHE A 1 97 ? 7.530 18.098 -17.412 1.00 71.25 97 PHE A C 1
ATOM 834 O O . PHE A 1 97 ? 7.485 19.316 -17.556 1.00 71.25 97 PHE A O 1
ATOM 841 N N . ILE A 1 98 ? 8.631 17.475 -16.994 1.00 71.25 98 ILE A N 1
ATOM 842 C CA . ILE A 1 98 ? 9.825 18.170 -16.536 1.00 71.25 98 ILE A CA 1
ATOM 843 C C . ILE A 1 98 ? 10.855 18.144 -17.677 1.00 71.25 98 ILE A C 1
ATOM 845 O O . ILE A 1 98 ? 11.432 17.104 -17.991 1.00 71.25 98 ILE A O 1
ATOM 849 N N . GLN A 1 99 ? 11.046 19.289 -18.345 1.00 59.75 99 GLN A N 1
ATOM 850 C CA . GLN A 1 99 ? 12.019 19.452 -19.433 1.00 59.75 99 GLN A CA 1
ATOM 851 C C . GLN A 1 99 ? 13.444 19.487 -18.867 1.00 59.75 99 GLN A C 1
ATOM 853 O O . GLN A 1 99 ? 13.915 20.525 -18.409 1.00 59.75 99 GLN A O 1
ATOM 858 N N . ILE A 1 100 ? 14.132 18.347 -18.879 1.00 62.41 100 ILE A N 1
ATOM 859 C CA . ILE A 1 100 ? 15.494 18.198 -18.353 1.00 62.41 100 ILE A CA 1
ATOM 860 C C . ILE A 1 100 ? 16.353 17.391 -19.341 1.00 62.41 100 ILE A C 1
ATOM 862 O O . ILE A 1 100 ? 15.850 16.514 -20.045 1.00 62.41 100 ILE A O 1
ATOM 866 N N . LYS A 1 101 ? 17.661 17.695 -19.388 1.00 64.62 101 LYS A N 1
ATOM 867 C CA . LYS A 1 101 ? 18.676 16.938 -20.147 1.00 64.62 101 LYS A CA 1
ATOM 868 C C . LYS A 1 101 ? 18.674 15.456 -19.740 1.00 64.62 101 LYS A C 1
ATOM 870 O O . LYS A 1 101 ? 18.562 15.148 -18.557 1.00 64.62 101 LYS A O 1
ATOM 875 N N . GLU A 1 102 ? 18.851 14.541 -20.693 1.00 65.62 102 GLU A N 1
ATOM 876 C CA . GLU A 1 102 ? 18.762 13.088 -20.451 1.00 65.62 102 GLU A CA 1
ATOM 877 C C . GLU A 1 102 ? 19.660 12.566 -19.319 1.00 65.62 102 GLU A C 1
ATOM 879 O O . GLU A 1 102 ? 19.227 11.704 -18.556 1.00 65.62 102 GLU A O 1
ATOM 884 N N . GLU A 1 103 ? 20.858 13.125 -19.138 1.00 61.50 103 GLU A N 1
ATOM 885 C CA . GLU A 1 103 ? 21.796 12.722 -18.075 1.00 61.50 103 GLU A CA 1
ATOM 886 C C . GLU A 1 103 ? 21.245 12.977 -16.660 1.00 61.50 103 GLU A C 1
ATOM 888 O O . GLU A 1 103 ? 21.427 12.165 -15.755 1.00 61.50 103 GLU A O 1
ATOM 893 N N . ASN A 1 104 ? 20.468 14.047 -16.478 1.00 76.31 104 ASN A N 1
ATOM 894 C CA . ASN A 1 104 ? 19.846 14.390 -15.195 1.00 76.31 104 ASN A CA 1
ATOM 895 C C . ASN A 1 104 ? 18.536 13.617 -14.953 1.00 76.31 104 ASN A C 1
ATOM 897 O O . ASN A 1 104 ? 18.046 13.542 -13.826 1.00 76.31 104 ASN A O 1
ATOM 901 N N . LYS A 1 105 ? 17.961 13.018 -16.002 1.00 80.50 105 LYS A N 1
ATOM 902 C CA . LYS A 1 105 ? 16.669 12.318 -15.958 1.00 80.50 105 LYS A CA 1
ATOM 903 C C . LYS A 1 105 ? 16.735 11.037 -15.123 1.00 80.50 105 LYS A C 1
ATOM 905 O O . LYS A 1 105 ? 15.788 10.717 -14.413 1.00 80.50 105 LYS A O 1
ATOM 910 N N . GLN A 1 106 ? 17.864 10.328 -15.174 1.00 83.00 106 GLN A N 1
ATOM 911 C CA . GLN A 1 106 ? 18.084 9.107 -14.392 1.00 83.00 106 GLN A CA 1
ATOM 912 C C . GLN A 1 106 ? 18.157 9.400 -12.892 1.00 83.00 106 GLN A C 1
ATOM 914 O O . GLN A 1 106 ? 17.456 8.757 -12.114 1.00 83.00 106 GLN A O 1
ATOM 919 N N . GLN A 1 107 ? 18.954 10.396 -12.493 1.00 86.81 107 GLN A N 1
ATOM 920 C CA . GLN A 1 107 ? 19.067 10.799 -11.090 1.00 86.81 107 GLN A CA 1
ATOM 921 C C . GLN A 1 107 ? 17.727 11.305 -10.548 1.00 86.81 107 GLN A C 1
ATOM 923 O O . GLN A 1 107 ? 17.309 10.932 -9.463 1.00 86.81 107 GLN A O 1
ATOM 928 N N . MET A 1 108 ? 16.985 12.052 -11.357 1.00 88.81 108 MET A N 1
ATOM 929 C CA . MET A 1 108 ? 15.658 12.527 -10.986 1.00 88.81 108 MET A CA 1
ATOM 930 C C . MET A 1 108 ? 14.655 11.385 -10.732 1.00 88.81 108 MET A C 1
ATOM 932 O O . MET A 1 108 ? 13.829 11.475 -9.826 1.00 88.81 108 MET A O 1
ATOM 936 N N . TYR A 1 109 ? 14.705 10.302 -11.516 1.00 90.88 109 TYR A N 1
ATOM 937 C CA . TYR A 1 109 ? 13.872 9.115 -11.281 1.00 90.88 109 TYR A CA 1
ATOM 938 C C . TYR A 1 109 ? 14.253 8.394 -9.990 1.00 90.88 109 TYR A C 1
ATOM 940 O O . TYR A 1 109 ? 13.369 7.943 -9.258 1.00 90.88 109 TYR A O 1
ATOM 948 N N . ILE A 1 110 ? 15.557 8.315 -9.720 1.00 91.12 110 ILE A N 1
ATOM 949 C CA . ILE A 1 110 ? 16.119 7.785 -8.480 1.00 91.12 110 ILE A CA 1
ATOM 950 C C . ILE A 1 110 ? 15.578 8.585 -7.296 1.00 91.12 110 ILE A C 1
ATOM 952 O O . ILE A 1 110 ? 14.874 8.014 -6.467 1.00 91.12 110 ILE A O 1
ATOM 956 N N . ASP A 1 111 ? 15.824 9.892 -7.262 1.00 92.06 111 ASP A N 1
ATOM 957 C CA . ASP A 1 111 ? 15.452 10.754 -6.139 1.00 92.06 111 ASP A CA 1
ATOM 958 C C . ASP A 1 111 ? 13.941 10.700 -5.895 1.00 92.06 111 ASP A C 1
ATOM 960 O O . ASP A 1 111 ? 13.495 10.402 -4.792 1.00 92.06 111 ASP A O 1
ATOM 964 N N . PHE A 1 112 ? 13.137 10.820 -6.956 1.00 93.12 112 PHE A N 1
ATOM 965 C CA . PHE A 1 112 ? 11.681 10.750 -6.850 1.00 93.12 112 PHE A CA 1
ATOM 966 C C . PHE A 1 112 ? 11.178 9.435 -6.234 1.00 93.12 112 PHE A C 1
ATOM 968 O O . PHE A 1 112 ? 10.314 9.437 -5.355 1.00 93.12 112 PHE A O 1
ATOM 975 N N . VAL A 1 113 ? 11.678 8.290 -6.711 1.00 94.88 113 VAL A N 1
ATOM 976 C CA . VAL A 1 113 ? 11.241 6.983 -6.199 1.00 94.88 113 VAL A CA 1
ATOM 977 C C . VAL A 1 113 ? 11.775 6.743 -4.788 1.00 94.88 113 VAL A C 1
ATOM 979 O O . VAL A 1 113 ? 11.060 6.167 -3.966 1.00 94.88 113 VAL A O 1
ATOM 982 N N . TYR A 1 114 ? 13.001 7.177 -4.502 1.00 94.88 114 TYR A N 1
ATOM 983 C CA . TYR A 1 114 ? 13.615 7.068 -3.184 1.00 94.88 114 TYR A CA 1
ATOM 984 C C . TYR A 1 114 ? 12.844 7.878 -2.140 1.00 94.88 114 TYR A C 1
ATOM 986 O O . TYR A 1 114 ? 12.410 7.308 -1.137 1.00 94.88 114 TYR A O 1
ATOM 994 N N . ASP A 1 115 ? 12.595 9.157 -2.418 1.00 95.44 115 ASP A N 1
ATOM 995 C CA . ASP A 1 115 ? 11.880 10.072 -1.528 1.00 95.44 115 ASP A CA 1
ATOM 996 C C . ASP A 1 115 ? 10.473 9.557 -1.234 1.00 95.44 115 ASP A C 1
ATOM 998 O O . ASP A 1 115 ? 10.043 9.521 -0.083 1.00 95.44 115 ASP A O 1
ATOM 1002 N N . TYR A 1 116 ? 9.772 9.051 -2.253 1.00 95.88 116 TYR A N 1
ATOM 1003 C CA . TYR A 1 116 ? 8.441 8.482 -2.061 1.00 95.88 116 TYR A CA 1
ATOM 1004 C C . TYR A 1 116 ? 8.459 7.210 -1.196 1.00 95.88 116 TYR A C 1
ATOM 1006 O O . TYR A 1 116 ? 7.570 6.988 -0.368 1.00 95.88 116 TYR A O 1
ATOM 1014 N N . ILE A 1 117 ? 9.467 6.345 -1.365 1.00 97.38 117 ILE A N 1
ATOM 1015 C CA . ILE A 1 117 ? 9.647 5.169 -0.501 1.00 97.38 117 ILE A CA 1
ATOM 1016 C C . ILE A 1 117 ? 9.927 5.603 0.939 1.00 97.38 117 ILE A C 1
ATOM 1018 O O . ILE A 1 117 ? 9.410 4.969 1.865 1.00 97.38 117 ILE A O 1
ATOM 1022 N N . ASP A 1 118 ? 10.748 6.632 1.138 1.00 97.50 118 ASP A N 1
ATOM 1023 C CA . ASP A 1 118 ? 11.062 7.142 2.468 1.00 97.50 118 ASP A CA 1
ATOM 1024 C C . ASP A 1 118 ? 9.833 7.764 3.140 1.00 97.50 118 ASP A C 1
ATOM 1026 O O . ASP A 1 118 ? 9.491 7.379 4.259 1.00 97.50 118 ASP A O 1
ATOM 1030 N N . GLU A 1 119 ? 9.073 8.589 2.417 1.00 97.19 119 GLU A N 1
ATOM 1031 C CA . GLU A 1 119 ? 7.811 9.164 2.890 1.00 97.19 119 GLU A CA 1
ATOM 1032 C C . GLU A 1 119 ? 6.839 8.067 3.351 1.00 97.19 119 GLU A C 1
ATOM 1034 O O . GLU A 1 119 ? 6.283 8.131 4.451 1.00 97.19 119 GLU A O 1
ATOM 1039 N N . LEU A 1 120 ? 6.675 6.998 2.562 1.00 97.44 120 LEU A N 1
ATOM 1040 C CA . LEU A 1 120 ? 5.843 5.857 2.948 1.00 97.44 120 LEU A CA 1
ATOM 1041 C C . LEU A 1 120 ? 6.345 5.172 4.230 1.00 97.44 120 LEU A C 1
ATOM 1043 O O . LEU A 1 120 ? 5.536 4.795 5.081 1.00 97.44 120 LEU A O 1
ATOM 1047 N N . LYS A 1 121 ? 7.661 4.992 4.400 1.00 97.75 121 LYS A N 1
ATOM 1048 C CA . LYS A 1 121 ? 8.223 4.401 5.629 1.00 97.75 121 LYS A CA 1
ATOM 1049 C C . LYS A 1 121 ? 7.971 5.290 6.843 1.00 97.75 121 LYS A C 1
ATOM 1051 O O . LYS A 1 121 ? 7.595 4.772 7.895 1.00 97.75 121 LYS A O 1
ATOM 1056 N N . GLN A 1 122 ? 8.148 6.601 6.702 1.00 97.81 122 GLN A N 1
ATOM 1057 C CA . GLN A 1 122 ? 7.863 7.561 7.765 1.00 97.81 122 GLN A CA 1
ATOM 1058 C C . GLN A 1 122 ? 6.378 7.514 8.146 1.00 97.81 122 GLN A C 1
ATOM 1060 O O . GLN A 1 122 ? 6.051 7.325 9.317 1.00 97.81 122 GLN A O 1
ATOM 1065 N N . GLN A 1 123 ? 5.472 7.555 7.163 1.00 96.75 123 GLN A N 1
ATOM 1066 C CA . GLN A 1 123 ? 4.027 7.441 7.391 1.00 96.75 123 GLN A CA 1
ATOM 1067 C C . GLN A 1 123 ? 3.639 6.129 8.087 1.00 96.75 123 GLN A C 1
ATOM 1069 O O . GLN A 1 123 ? 2.759 6.130 8.954 1.00 96.75 123 GLN A O 1
ATOM 1074 N N . LEU A 1 124 ? 4.283 5.011 7.734 1.00 97.56 124 LEU A N 1
ATOM 1075 C CA . LEU A 1 124 ? 4.052 3.720 8.384 1.00 97.56 124 LEU A CA 1
ATOM 1076 C C . LEU A 1 124 ? 4.475 3.755 9.852 1.00 97.56 124 LEU A C 1
ATOM 1078 O O . LEU A 1 124 ? 3.722 3.300 10.711 1.00 97.56 124 LEU A O 1
ATOM 1082 N N . THR A 1 125 ? 5.657 4.299 10.139 1.00 98.06 125 THR A N 1
ATOM 1083 C CA . THR A 1 125 ? 6.173 4.437 11.506 1.00 98.06 125 THR A CA 1
ATOM 1084 C C . THR A 1 125 ? 5.248 5.309 12.349 1.00 98.06 125 THR A C 1
ATOM 1086 O O . THR A 1 125 ? 4.803 4.870 13.408 1.00 98.06 125 THR A O 1
ATOM 1089 N N . THR A 1 126 ? 4.863 6.483 11.845 1.00 97.75 126 THR A N 1
ATOM 1090 C CA . THR A 1 126 ? 3.916 7.379 12.525 1.00 97.75 126 THR A CA 1
ATOM 1091 C C . THR A 1 126 ? 2.578 6.689 12.780 1.00 97.75 126 THR A C 1
ATOM 1093 O O . THR A 1 126 ? 2.090 6.701 13.906 1.00 97.75 126 THR A O 1
ATOM 1096 N N . SER A 1 127 ? 2.022 6.001 11.776 1.00 97.75 127 SER A N 1
ATOM 1097 C CA . SER A 1 127 ? 0.739 5.298 11.923 1.00 97.75 127 SER A CA 1
ATOM 1098 C C . SER A 1 127 ? 0.805 4.186 12.976 1.00 97.75 127 SER A C 1
ATOM 1100 O O . SER A 1 127 ? -0.149 4.010 13.728 1.00 97.75 127 SER A O 1
ATOM 1102 N N . LYS A 1 128 ? 1.924 3.450 13.064 1.00 97.88 128 LYS A N 1
ATOM 1103 C CA . LYS A 1 128 ? 2.135 2.414 14.091 1.00 97.88 128 LYS A CA 1
ATOM 1104 C C . LYS A 1 128 ? 2.209 3.002 15.500 1.00 97.88 128 LYS A C 1
ATOM 1106 O O . LYS A 1 128 ? 1.555 2.480 16.398 1.00 97.88 128 LYS A O 1
ATOM 1111 N N . ILE A 1 129 ? 2.955 4.093 15.678 1.00 97.94 129 ILE A N 1
ATOM 1112 C CA . ILE A 1 129 ? 3.081 4.785 16.970 1.00 97.94 129 ILE A CA 1
ATOM 1113 C C . ILE A 1 129 ? 1.721 5.337 17.417 1.00 97.94 129 ILE A C 1
ATOM 1115 O O . ILE A 1 129 ? 1.311 5.149 18.563 1.00 97.94 129 ILE A O 1
ATOM 1119 N N . GLU A 1 130 ? 0.993 5.993 16.511 1.00 97.69 130 GLU A N 1
ATOM 1120 C CA . GLU A 1 130 ? -0.349 6.508 16.790 1.00 97.69 130 GLU A CA 1
ATOM 1121 C C . GLU A 1 130 ? -1.327 5.378 17.130 1.00 97.69 130 GLU A C 1
ATOM 1123 O O . GLU A 1 130 ? -2.094 5.507 18.085 1.00 97.69 130 GLU A O 1
ATOM 1128 N N . HIS A 1 131 ? -1.268 4.253 16.410 1.00 97.19 131 HIS A N 1
ATOM 1129 C CA . HIS A 1 131 ? -2.109 3.084 16.669 1.00 97.19 131 HIS A CA 1
ATOM 1130 C C . HIS A 1 131 ? -1.867 2.508 18.063 1.00 97.19 131 HIS A C 1
ATOM 1132 O O . HIS A 1 131 ? -2.815 2.307 18.823 1.00 97.19 131 HIS A O 1
ATOM 1138 N N . GLU A 1 132 ? -0.605 2.297 18.436 1.00 96.56 132 GLU A N 1
ATOM 1139 C CA . GLU A 1 132 ? -0.237 1.801 19.763 1.00 96.56 132 GLU A CA 1
ATOM 1140 C C . GLU A 1 132 ? -0.716 2.754 20.869 1.00 96.56 132 GLU A C 1
ATOM 1142 O O . GLU A 1 132 ? -1.272 2.326 21.880 1.00 96.56 132 GLU A O 1
ATOM 1147 N N . LYS A 1 133 ? -0.566 4.067 20.664 1.00 96.38 133 LYS A N 1
ATOM 1148 C CA . LYS A 1 133 ? -1.058 5.072 21.612 1.00 96.38 133 LYS A CA 1
ATOM 1149 C C . LYS A 1 133 ? -2.585 5.050 21.731 1.00 96.38 133 LYS A C 1
ATOM 1151 O O . LYS A 1 133 ? -3.104 5.161 22.839 1.00 96.38 133 LYS A O 1
ATOM 1156 N N . MET A 1 134 ? -3.319 4.948 20.622 1.00 94.75 134 MET A N 1
ATOM 1157 C CA . MET A 1 134 ? -4.786 4.970 20.645 1.00 94.75 134 MET A CA 1
ATOM 1158 C C . MET A 1 134 ? -5.376 3.699 21.251 1.00 94.75 134 MET A C 1
ATOM 1160 O O . MET A 1 134 ? -6.280 3.800 22.075 1.00 94.75 134 MET A O 1
ATOM 1164 N N . THR A 1 135 ? -4.848 2.528 20.897 1.00 94.12 135 THR A N 1
ATOM 1165 C CA . THR A 1 135 ? -5.314 1.237 21.427 1.00 94.12 135 THR A CA 1
ATOM 1166 C C . THR A 1 135 ? -5.077 1.124 22.933 1.00 94.12 135 THR A C 1
ATOM 1168 O O . THR A 1 135 ? -6.002 0.770 23.658 1.00 94.12 135 THR A O 1
ATOM 1171 N N . LYS A 1 136 ? -3.909 1.551 23.440 1.00 92.69 136 LYS A N 1
ATOM 1172 C CA . LYS A 1 136 ? -3.634 1.617 24.892 1.00 92.69 136 LYS A CA 1
ATOM 1173 C C . LYS A 1 136 ? -4.592 2.538 25.653 1.00 92.69 136 LYS A C 1
ATOM 1175 O O . LYS A 1 136 ? -4.930 2.261 26.799 1.00 92.69 136 LYS A O 1
ATOM 1180 N N . ASN A 1 137 ? -5.027 3.630 25.025 1.00 90.88 137 ASN A N 1
ATOM 1181 C CA . ASN A 1 137 ? -5.932 4.604 25.640 1.00 90.88 137 ASN A CA 1
ATOM 1182 C C . ASN A 1 137 ? -7.419 4.253 25.464 1.00 90.88 137 ASN A C 1
ATOM 1184 O O . ASN A 1 137 ? -8.279 4.903 26.062 1.00 90.88 137 ASN A O 1
ATOM 1188 N N . PHE A 1 138 ? -7.748 3.249 24.651 1.00 89.88 138 PHE A N 1
ATOM 1189 C CA . PHE A 1 138 ? -9.124 2.836 24.422 1.00 89.88 138 PHE A CA 1
ATOM 1190 C C . PHE A 1 138 ? -9.544 1.790 25.461 1.00 89.88 138 PHE A C 1
ATOM 1192 O O . PHE A 1 138 ? -9.206 0.611 25.377 1.00 89.88 138 PHE A O 1
ATOM 1199 N N . HIS A 1 139 ? -10.299 2.224 26.473 1.00 86.75 139 HIS A N 1
ATOM 1200 C CA . HIS A 1 139 ? -10.736 1.333 27.545 1.00 86.75 139 HIS A CA 1
ATOM 1201 C C . HIS A 1 139 ? -11.671 0.229 27.030 1.00 86.75 139 HIS A C 1
ATOM 1203 O O . HIS A 1 139 ? -12.775 0.509 26.539 1.00 86.75 139 HIS A O 1
ATOM 1209 N N . GLY A 1 140 ? -11.240 -1.019 27.223 1.00 85.06 140 GLY A N 1
ATOM 1210 C CA . GLY A 1 140 ? -11.919 -2.209 26.723 1.00 85.06 140 GLY A CA 1
ATOM 1211 C C . GLY A 1 140 ? -11.462 -2.637 25.329 1.00 85.06 140 GLY A C 1
ATOM 1212 O O . GLY A 1 140 ? -12.132 -3.472 24.738 1.00 85.06 140 GLY A O 1
ATOM 1213 N N . TYR A 1 141 ? -10.360 -2.089 24.793 1.00 90.19 141 TYR A N 1
ATOM 1214 C CA . TYR A 1 141 ? -9.725 -2.653 23.600 1.00 90.19 141 TYR A CA 1
ATOM 1215 C C . TYR A 1 141 ? -9.215 -4.060 23.920 1.00 90.19 141 TYR A C 1
ATOM 1217 O O . TYR A 1 141 ? -8.440 -4.241 24.860 1.00 90.19 141 TYR A O 1
ATOM 1225 N N . THR A 1 142 ? -9.657 -5.054 23.159 1.00 91.69 142 THR A N 1
ATOM 1226 C CA . THR A 1 142 ? -9.250 -6.451 23.324 1.00 91.69 142 THR A CA 1
ATOM 1227 C C . THR A 1 142 ? -8.732 -7.004 22.008 1.00 91.69 142 THR A C 1
ATOM 1229 O O . THR A 1 142 ? -9.004 -6.460 20.938 1.00 91.69 142 THR A O 1
ATOM 1232 N N . PHE A 1 143 ? -8.029 -8.129 22.091 1.00 91.00 143 PHE A N 1
ATOM 1233 C CA . PHE A 1 143 ? -7.566 -8.861 20.917 1.00 91.00 143 PHE A CA 1
ATOM 1234 C C . PHE A 1 143 ? -8.720 -9.229 19.965 1.00 91.00 143 PHE A C 1
ATOM 1236 O O . PHE A 1 143 ? -8.596 -9.064 18.761 1.00 91.00 143 PHE A O 1
ATOM 1243 N N . SER A 1 144 ? -9.890 -9.606 20.490 1.00 92.06 144 SER A N 1
ATOM 1244 C CA . SER A 1 144 ? -11.064 -9.916 19.661 1.00 92.06 144 SER A CA 1
ATOM 1245 C C . SER A 1 144 ? -11.589 -8.711 18.871 1.00 92.06 144 SER A C 1
ATOM 1247 O O . SER A 1 144 ? -12.110 -8.872 17.772 1.00 92.06 144 SER A O 1
ATOM 1249 N N . ILE A 1 145 ? -11.464 -7.496 19.418 1.00 91.56 145 ILE A N 1
ATOM 1250 C CA . ILE A 1 145 ? -11.817 -6.262 18.699 1.00 91.56 145 ILE A CA 1
ATOM 1251 C C . ILE A 1 145 ? -10.820 -6.009 17.573 1.00 91.56 145 ILE A C 1
ATOM 1253 O O . ILE A 1 145 ? -11.216 -5.623 16.473 1.00 91.56 145 ILE A O 1
ATOM 1257 N N . GLU A 1 146 ? -9.537 -6.227 17.853 1.00 94.25 146 GLU A N 1
ATOM 1258 C CA . GLU A 1 146 ? -8.481 -6.118 16.856 1.00 94.25 146 GLU A CA 1
ATOM 1259 C C . GLU A 1 146 ? -8.732 -7.089 15.697 1.00 94.25 146 GLU A C 1
ATOM 1261 O O . GLU A 1 146 ? -8.847 -6.629 14.565 1.00 94.25 146 GLU A O 1
ATOM 1266 N N . GLU A 1 147 ? -8.956 -8.378 15.967 1.00 94.62 147 GLU A N 1
ATOM 1267 C CA . GLU A 1 147 ? -9.270 -9.389 14.944 1.00 94.62 147 GLU A CA 1
ATOM 1268 C C . GLU A 1 147 ? -10.499 -9.017 14.100 1.00 94.62 147 GLU A C 1
ATOM 1270 O O . GLU A 1 147 ? -10.452 -9.075 12.871 1.00 94.62 147 GLU A O 1
ATOM 1275 N N . LEU A 1 148 ? -11.585 -8.560 14.733 1.00 94.44 148 LEU A N 1
ATOM 1276 C CA . LEU A 1 148 ? -12.804 -8.142 14.032 1.00 94.44 148 LEU A CA 1
ATOM 1277 C C . LEU A 1 148 ? -12.527 -7.001 13.036 1.00 94.44 148 LEU A C 1
ATOM 1279 O O . LEU A 1 148 ? -13.010 -7.013 11.898 1.00 94.44 148 LEU A O 1
ATOM 1283 N N . LEU A 1 149 ? -11.746 -6.003 13.460 1.00 95.00 149 LEU A N 1
ATOM 1284 C CA . LEU A 1 149 ? -11.337 -4.894 12.601 1.00 95.00 149 LEU A CA 1
ATOM 1285 C C . LEU A 1 149 ? -10.359 -5.361 11.518 1.00 95.00 149 LEU A C 1
ATOM 1287 O O . LEU A 1 149 ? -10.479 -4.930 10.370 1.00 95.00 149 LEU A O 1
ATOM 1291 N N . GLU A 1 150 ? -9.417 -6.245 11.842 1.00 95.75 150 GLU A N 1
ATOM 1292 C CA . GLU A 1 150 ? -8.467 -6.799 10.880 1.00 95.75 150 GLU A CA 1
ATOM 1293 C C . GLU A 1 150 ? -9.159 -7.568 9.756 1.00 95.75 150 GLU A C 1
ATOM 1295 O O . GLU A 1 150 ? -8.863 -7.310 8.586 1.00 95.75 150 GLU A O 1
ATOM 1300 N N . ASP A 1 151 ? -10.110 -8.439 10.090 1.00 95.06 151 ASP A N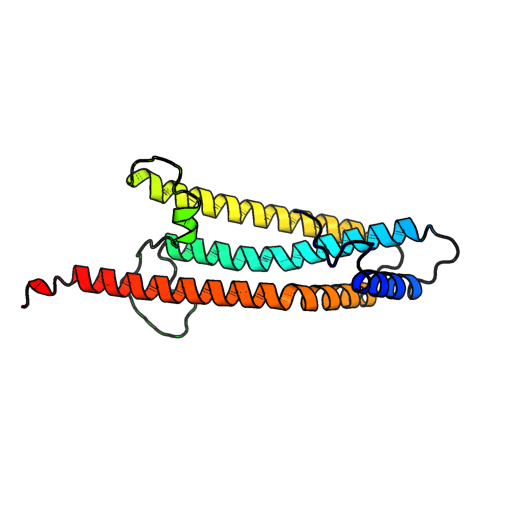 1
ATOM 1301 C CA . ASP A 1 151 ? -10.893 -9.217 9.130 1.00 95.06 151 ASP A CA 1
ATOM 1302 C C . ASP A 1 151 ? -11.718 -8.318 8.212 1.00 95.06 151 ASP A C 1
ATOM 1304 O O . ASP A 1 151 ? -11.776 -8.518 6.992 1.00 95.06 151 ASP A O 1
ATOM 1308 N N . TYR A 1 152 ? -12.361 -7.299 8.789 1.00 95.81 152 TYR A N 1
ATOM 1309 C CA . TYR A 1 152 ? -13.115 -6.320 8.017 1.00 95.81 152 TYR A CA 1
ATOM 1310 C C . TYR A 1 152 ? -12.207 -5.562 7.040 1.00 95.81 152 TYR A C 1
ATOM 1312 O O . TYR A 1 152 ? -12.551 -5.383 5.867 1.00 95.81 152 TYR A O 1
ATOM 1320 N N . LEU A 1 153 ? -11.025 -5.144 7.491 1.00 96.12 153 LEU A N 1
ATOM 1321 C CA . LEU A 1 153 ? -10.061 -4.438 6.656 1.00 96.12 153 LEU A CA 1
ATOM 1322 C C . LEU A 1 153 ? -9.477 -5.329 5.557 1.00 96.12 153 LEU A C 1
ATOM 1324 O O . LEU A 1 153 ? -9.384 -4.875 4.417 1.00 96.12 153 LEU A O 1
ATOM 1328 N N . GLU A 1 154 ? -9.111 -6.578 5.851 1.00 94.31 154 GLU A N 1
ATOM 1329 C CA . GLU A 1 154 ? -8.524 -7.482 4.853 1.00 94.31 154 GLU A CA 1
ATOM 1330 C C . GLU A 1 154 ? -9.523 -7.804 3.738 1.00 94.31 154 GLU A C 1
ATOM 1332 O O . GLU A 1 154 ? -9.158 -7.762 2.561 1.00 94.31 154 GLU A O 1
ATOM 1337 N N . LYS A 1 155 ? -10.806 -8.007 4.069 1.00 94.56 155 LYS A N 1
ATOM 1338 C CA . LYS A 1 155 ? -11.867 -8.178 3.060 1.00 94.56 155 LYS A CA 1
ATOM 1339 C C . LYS A 1 155 ? -11.898 -7.012 2.071 1.00 94.56 155 LYS A C 1
ATOM 1341 O O . LYS A 1 155 ? -11.950 -7.242 0.863 1.00 94.56 155 LYS A O 1
ATOM 1346 N N . ASN A 1 156 ? -11.785 -5.780 2.566 1.00 93.94 156 ASN A N 1
ATOM 1347 C CA . ASN A 1 156 ? -11.804 -4.570 1.741 1.00 93.94 156 ASN A CA 1
ATOM 1348 C C . ASN A 1 156 ? -10.475 -4.298 1.005 1.00 93.94 156 ASN A C 1
ATOM 1350 O O . ASN A 1 156 ? -10.476 -3.678 -0.058 1.00 93.94 156 ASN A O 1
ATOM 1354 N N . LEU A 1 157 ? -9.339 -4.763 1.534 1.00 94.12 157 LEU A N 1
ATOM 1355 C CA . LEU A 1 157 ? -8.009 -4.556 0.943 1.00 94.12 157 LEU A CA 1
ATOM 1356 C C . LEU A 1 157 ? -7.586 -5.654 -0.043 1.00 94.12 157 LEU A C 1
ATOM 1358 O O . LEU A 1 157 ? -6.703 -5.417 -0.869 1.00 94.12 157 LEU A O 1
ATOM 1362 N N . SER A 1 158 ? -8.212 -6.829 0.009 1.00 93.94 158 SER A N 1
ATOM 1363 C CA . SER A 1 158 ? -7.875 -8.008 -0.801 1.00 93.94 158 SER A CA 1
ATOM 1364 C C . SER A 1 158 ? -7.789 -7.718 -2.308 1.00 93.94 158 SER A C 1
ATOM 1366 O O . SER A 1 158 ? -6.786 -8.031 -2.954 1.00 93.94 158 SER A O 1
ATOM 1368 N N . SER A 1 159 ? -8.799 -7.044 -2.863 1.00 92.62 159 SER A N 1
ATOM 1369 C CA . SER A 1 159 ? -8.852 -6.671 -4.282 1.00 92.62 159 SER A CA 1
ATOM 1370 C C . SER A 1 159 ? -7.709 -5.726 -4.669 1.00 92.62 159 SER A C 1
ATOM 1372 O O . SER A 1 159 ? -7.038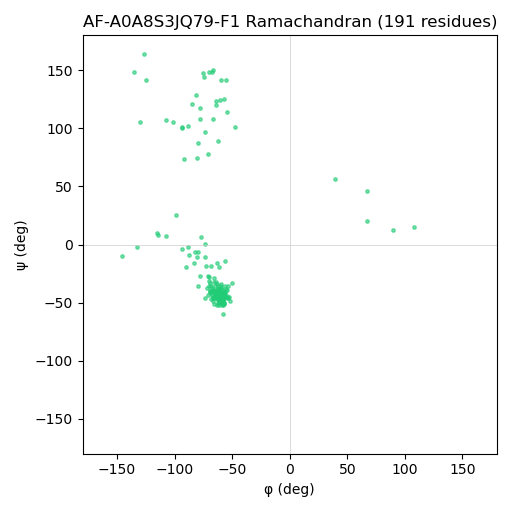 -5.922 -5.685 1.00 92.62 159 SER A O 1
ATOM 1374 N N . LEU A 1 160 ? -7.409 -4.740 -3.816 1.00 92.88 160 LEU A N 1
ATOM 1375 C CA . LEU A 1 160 ? -6.286 -3.832 -4.038 1.00 92.88 160 LEU A CA 1
ATOM 1376 C C . LEU A 1 160 ? -4.946 -4.575 -3.991 1.00 92.88 160 LEU A C 1
ATOM 1378 O O . LEU A 1 160 ? -4.085 -4.334 -4.838 1.00 92.88 160 LEU A O 1
ATOM 1382 N N . ARG A 1 161 ? -4.770 -5.485 -3.027 1.00 94.31 161 ARG A N 1
ATOM 1383 C CA . ARG A 1 161 ? -3.571 -6.321 -2.907 1.00 94.31 161 ARG A CA 1
ATOM 1384 C C . ARG A 1 161 ? -3.349 -7.112 -4.197 1.00 94.31 161 ARG A C 1
ATOM 1386 O O . ARG A 1 161 ? -2.272 -7.012 -4.780 1.00 94.31 161 ARG A O 1
ATOM 1393 N N . MET A 1 162 ? -4.382 -7.795 -4.691 1.00 94.94 162 MET A N 1
ATOM 1394 C CA . MET A 1 162 ? -4.325 -8.549 -5.948 1.00 94.94 162 MET A CA 1
ATOM 1395 C C . MET A 1 162 ? -4.001 -7.646 -7.147 1.00 94.94 162 MET A C 1
ATOM 1397 O O . MET A 1 162 ? -3.152 -7.988 -7.971 1.00 94.94 162 MET A O 1
ATOM 1401 N N . HIS A 1 163 ? -4.624 -6.468 -7.238 1.00 96.31 163 HIS A N 1
ATOM 1402 C CA . HIS A 1 163 ? -4.342 -5.511 -8.309 1.00 96.31 163 HIS A CA 1
ATOM 1403 C C . HIS A 1 163 ? -2.873 -5.060 -8.311 1.00 96.31 163 HIS A C 1
ATOM 1405 O O . HIS A 1 163 ? -2.228 -5.010 -9.362 1.00 96.31 163 HIS A O 1
ATOM 1411 N N . ILE A 1 164 ? -2.320 -4.755 -7.136 1.00 94.88 164 ILE A N 1
ATOM 1412 C CA . ILE A 1 164 ? -0.921 -4.344 -6.990 1.00 94.88 164 ILE A CA 1
ATOM 1413 C C . ILE A 1 164 ? 0.033 -5.499 -7.313 1.00 94.88 164 ILE A C 1
ATOM 1415 O O . ILE A 1 164 ? 1.036 -5.284 -7.990 1.00 94.88 164 ILE A O 1
ATOM 1419 N N . GLU A 1 165 ? -0.282 -6.724 -6.899 1.00 93.69 165 GLU A N 1
ATOM 1420 C CA . GLU A 1 165 ? 0.507 -7.909 -7.250 1.00 93.69 165 GLU A CA 1
ATOM 1421 C C . GLU A 1 165 ? 0.523 -8.175 -8.752 1.00 93.69 165 GLU A C 1
ATOM 1423 O O . GLU A 1 165 ? 1.582 -8.436 -9.323 1.00 93.69 165 GLU A O 1
ATOM 1428 N N . HIS A 1 166 ? -0.627 -8.050 -9.412 1.00 94.31 166 HIS A N 1
ATOM 1429 C CA . HIS A 1 166 ? -0.708 -8.143 -10.863 1.00 94.31 166 HIS A CA 1
ATOM 1430 C C . HIS A 1 166 ? 0.148 -7.064 -11.537 1.00 94.31 166 HIS A C 1
ATOM 1432 O O . HIS A 1 166 ? 0.928 -7.356 -12.440 1.00 94.31 166 HIS A O 1
ATOM 1438 N N . LYS A 1 167 ? 0.081 -5.823 -11.048 1.00 94.69 167 LYS A N 1
ATOM 1439 C CA . LYS A 1 167 ? 0.902 -4.725 -11.562 1.00 94.69 167 LYS A CA 1
ATOM 1440 C C . LYS A 1 167 ? 2.399 -4.979 -11.396 1.00 94.69 167 LYS A C 1
ATOM 1442 O O . LYS A 1 167 ? 3.164 -4.680 -12.307 1.00 94.69 167 LYS A O 1
ATOM 1447 N N . ILE A 1 168 ? 2.812 -5.544 -10.262 1.00 93.06 168 ILE A N 1
ATOM 1448 C CA . ILE A 1 168 ? 4.192 -5.985 -10.046 1.00 93.06 168 ILE A CA 1
ATOM 1449 C C . ILE A 1 168 ? 4.582 -6.996 -11.125 1.00 93.06 168 ILE A C 1
ATOM 1451 O O . ILE A 1 168 ? 5.573 -6.770 -11.811 1.00 93.06 168 ILE A O 1
ATOM 1455 N N . LYS A 1 169 ? 3.779 -8.045 -11.353 1.00 91.12 169 LYS A N 1
ATOM 1456 C CA . LYS A 1 169 ? 4.048 -9.046 -12.403 1.00 91.12 169 LYS A CA 1
ATOM 1457 C C . LYS A 1 169 ? 4.196 -8.423 -13.793 1.00 91.12 169 LYS A C 1
ATOM 1459 O O . LYS A 1 169 ? 5.110 -8.792 -14.518 1.00 91.12 169 LYS A O 1
ATOM 1464 N N . LEU A 1 170 ? 3.354 -7.455 -14.152 1.00 92.00 170 LEU A N 1
ATOM 1465 C CA . LEU A 1 170 ? 3.478 -6.752 -15.434 1.00 92.00 170 LEU A CA 1
ATOM 1466 C C . LEU A 1 170 ? 4.801 -5.990 -15.557 1.00 92.00 170 LEU A C 1
ATOM 1468 O O . LEU A 1 170 ? 5.446 -6.074 -16.595 1.00 92.00 170 LEU A O 1
ATOM 1472 N N . ILE A 1 171 ? 5.247 -5.316 -14.491 1.00 91.56 171 ILE A N 1
ATOM 1473 C CA . ILE A 1 171 ? 6.572 -4.673 -14.469 1.00 91.56 171 ILE A CA 1
ATOM 1474 C C . ILE A 1 171 ? 7.668 -5.720 -14.686 1.00 91.56 171 ILE A C 1
ATOM 1476 O O . ILE A 1 171 ? 8.628 -5.440 -15.399 1.00 91.56 171 ILE A O 1
ATOM 1480 N N . HIS A 1 172 ? 7.506 -6.925 -14.124 1.00 87.94 172 HIS A N 1
ATOM 1481 C CA . HIS A 1 172 ? 8.455 -8.007 -14.366 1.00 87.94 172 HIS A CA 1
ATOM 1482 C C . HIS A 1 172 ? 8.526 -8.426 -15.831 1.00 87.94 172 HIS A C 1
ATOM 1484 O O . HIS A 1 172 ? 9.619 -8.471 -16.396 1.00 87.94 172 HIS A O 1
ATOM 1490 N N . TYR A 1 173 ? 7.385 -8.679 -16.464 1.00 88.81 173 TYR A N 1
ATOM 1491 C CA . TYR A 1 173 ? 7.358 -9.036 -17.881 1.00 88.81 173 TYR A CA 1
ATOM 1492 C C . TYR A 1 173 ? 7.924 -7.924 -18.770 1.00 88.81 173 TYR A C 1
ATOM 1494 O O . TYR A 1 173 ? 8.763 -8.197 -19.628 1.00 88.81 173 TYR A O 1
ATOM 1502 N N . ASP A 1 174 ? 7.529 -6.672 -18.527 1.00 89.81 174 ASP A N 1
ATOM 1503 C CA . ASP A 1 174 ? 8.012 -5.517 -19.286 1.00 89.81 174 ASP A CA 1
ATOM 1504 C C . ASP A 1 174 ? 9.533 -5.352 -19.174 1.00 89.81 174 ASP A C 1
ATOM 1506 O O . ASP A 1 174 ? 10.193 -5.054 -20.172 1.00 89.81 174 ASP A O 1
ATOM 1510 N N . TYR A 1 175 ? 10.090 -5.554 -17.975 1.00 89.25 175 TYR A N 1
ATOM 1511 C CA . TYR A 1 175 ? 11.532 -5.511 -17.744 1.00 89.25 175 TYR A CA 1
ATOM 1512 C C . TYR A 1 175 ? 12.248 -6.589 -18.561 1.00 89.25 175 TYR A C 1
ATOM 1514 O O 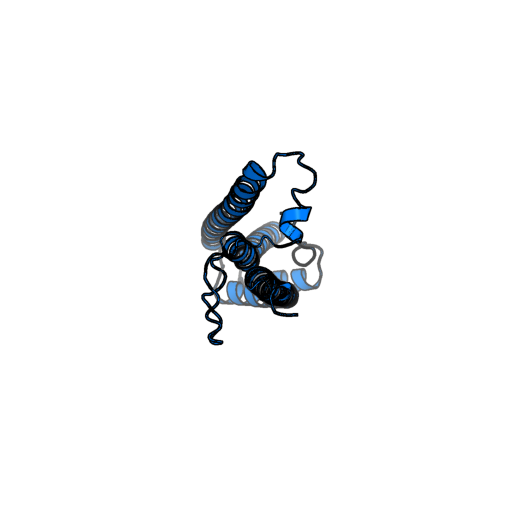. TYR A 1 175 ? 13.157 -6.272 -19.325 1.00 89.25 175 TYR A O 1
ATOM 1522 N N . HIS A 1 176 ? 11.807 -7.848 -18.467 1.00 85.06 176 HIS A N 1
ATOM 1523 C CA . HIS A 1 176 ? 12.432 -8.960 -19.190 1.00 85.06 176 HIS A CA 1
ATOM 1524 C C . HIS A 1 176 ? 12.385 -8.780 -20.707 1.00 85.06 176 HIS A C 1
ATOM 1526 O O . HIS A 1 176 ? 13.40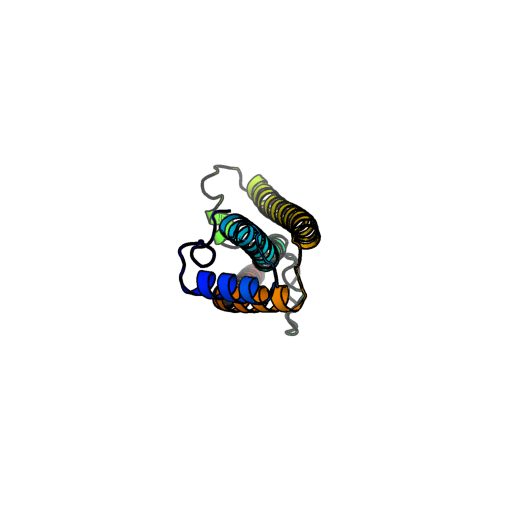0 -8.970 -21.374 1.00 85.06 176 HIS A O 1
ATOM 1532 N N . ILE A 1 177 ? 11.245 -8.352 -21.255 1.00 88.19 177 ILE A N 1
ATOM 1533 C CA . ILE A 1 177 ? 11.117 -8.074 -22.691 1.00 88.19 177 ILE A CA 1
ATOM 1534 C C . ILE A 1 177 ? 12.119 -6.998 -23.125 1.00 88.19 177 ILE A C 1
ATOM 1536 O O . ILE A 1 177 ? 12.736 -7.124 -24.180 1.00 88.19 177 ILE A O 1
ATOM 1540 N N . GLN A 1 178 ? 12.289 -5.939 -22.331 1.00 88.25 178 GLN A N 1
ATOM 1541 C CA . GLN A 1 178 ? 13.237 -4.873 -22.657 1.00 88.25 178 GLN A CA 1
ATOM 1542 C C . GLN A 1 178 ? 14.689 -5.333 -22.558 1.00 88.25 178 GLN A C 1
ATOM 1544 O O . GLN A 1 178 ? 15.472 -5.009 -23.443 1.00 88.25 178 GLN A O 1
ATOM 1549 N N . VAL A 1 179 ? 15.041 -6.131 -21.550 1.00 86.00 179 VAL A N 1
ATOM 1550 C CA . VAL A 1 179 ? 16.385 -6.716 -21.444 1.00 86.00 179 VAL A CA 1
ATOM 1551 C C . VAL A 1 179 ? 16.704 -7.593 -22.654 1.00 86.00 179 VAL A C 1
ATOM 1553 O O . VAL A 1 179 ? 17.782 -7.457 -23.227 1.00 86.00 179 VAL A O 1
ATOM 1556 N N . ILE A 1 180 ? 15.770 -8.449 -23.084 1.00 85.38 180 ILE A N 1
ATOM 1557 C CA . ILE A 1 180 ? 15.951 -9.301 -24.271 1.00 85.38 180 ILE A CA 1
ATOM 1558 C C . ILE A 1 180 ? 16.188 -8.447 -25.519 1.00 85.38 180 ILE A C 1
ATOM 1560 O O . ILE A 1 180 ? 17.109 -8.731 -26.277 1.00 85.38 180 ILE A O 1
ATOM 1564 N N . LYS A 1 181 ? 15.397 -7.386 -25.716 1.00 86.62 181 LYS A N 1
ATOM 1565 C CA . LYS A 1 181 ? 15.565 -6.468 -26.853 1.00 86.62 181 LYS A CA 1
ATOM 1566 C C . LYS A 1 181 ? 16.933 -5.795 -26.853 1.00 86.62 181 LYS A C 1
ATOM 1568 O O . LYS A 1 181 ? 17.619 -5.845 -27.862 1.00 86.62 181 LYS A O 1
ATOM 1573 N N . LEU A 1 182 ? 17.338 -5.235 -25.715 1.00 85.25 182 LEU A N 1
ATOM 1574 C CA . LEU A 1 182 ? 18.635 -4.570 -25.579 1.00 85.25 182 LEU A CA 1
ATOM 1575 C C . LEU A 1 182 ? 19.797 -5.544 -25.799 1.00 85.25 182 LEU A C 1
ATOM 1577 O O . LEU A 1 182 ? 20.777 -5.189 -26.440 1.00 85.25 182 LEU A O 1
ATOM 1581 N N . THR A 1 183 ? 19.666 -6.780 -25.314 1.00 82.25 183 THR A N 1
ATOM 1582 C CA . THR A 1 183 ? 20.675 -7.827 -25.531 1.00 82.25 183 THR A CA 1
ATOM 1583 C C . THR A 1 183 ? 20.748 -8.214 -27.009 1.00 82.25 183 THR A C 1
ATOM 1585 O O . THR A 1 183 ? 21.832 -8.272 -27.569 1.00 82.25 183 THR A O 1
ATOM 1588 N N . TYR A 1 184 ? 19.605 -8.413 -27.673 1.00 83.75 184 TYR A N 1
ATOM 1589 C CA . TYR A 1 184 ? 19.556 -8.704 -29.109 1.00 83.75 184 TYR A CA 1
ATOM 1590 C C . TYR A 1 184 ? 20.168 -7.578 -29.955 1.00 83.75 184 TYR A C 1
ATOM 1592 O O . TYR A 1 184 ? 20.894 -7.850 -30.901 1.00 83.75 184 TYR A O 1
ATOM 1600 N N . GLU A 1 185 ? 19.901 -6.315 -29.614 1.00 82.25 185 GLU A N 1
ATOM 1601 C CA . GLU A 1 185 ? 20.473 -5.152 -30.304 1.00 82.25 185 GLU A CA 1
ATOM 1602 C C . GLU A 1 185 ? 22.000 -5.059 -30.141 1.00 82.25 185 GLU A C 1
ATOM 1604 O O . GLU A 1 185 ? 22.685 -4.661 -31.082 1.00 82.25 185 GLU A O 1
ATOM 1609 N N . GLN A 1 186 ? 22.539 -5.448 -28.979 1.00 80.25 186 GLN A N 1
ATOM 1610 C CA . GLN A 1 186 ? 23.983 -5.457 -28.708 1.00 80.25 186 GLN A CA 1
ATOM 1611 C C . GLN A 1 186 ? 24.751 -6.532 -29.480 1.00 80.25 186 GLN A C 1
ATOM 1613 O O . GLN A 1 186 ? 25.924 -6.338 -29.775 1.00 80.25 186 GLN A O 1
ATOM 1618 N N . GLU A 1 187 ? 24.105 -7.643 -29.830 1.00 77.88 187 GLU A N 1
ATOM 1619 C CA . GLU A 1 187 ? 24.723 -8.733 -30.600 1.00 77.88 187 GLU A CA 1
ATOM 1620 C C . GLU A 1 187 ? 24.846 -8.412 -32.105 1.00 77.88 187 GLU A C 1
ATOM 1622 O O . GLU A 1 187 ? 25.203 -9.287 -32.890 1.00 77.88 187 GLU A O 1
ATOM 1627 N N . HIS A 1 188 ? 24.528 -7.176 -32.524 1.00 68.06 188 HIS A N 1
ATOM 1628 C CA . HIS A 1 188 ? 24.604 -6.693 -33.909 1.00 68.06 188 HIS A CA 1
ATOM 1629 C C . HIS A 1 188 ? 24.148 -7.729 -34.960 1.00 68.06 188 HIS A C 1
ATOM 1631 O O . HIS A 1 188 ? 24.880 -8.044 -35.893 1.00 68.06 188 HIS A O 1
ATOM 1637 N N . PRO A 1 189 ? 22.915 -8.259 -34.875 1.00 63.59 189 PRO A N 1
ATOM 1638 C CA . PRO A 1 189 ? 22.465 -9.374 -35.714 1.00 63.59 189 PRO A CA 1
ATOM 1639 C C . PRO A 1 189 ? 22.469 -9.055 -37.219 1.00 63.59 189 PRO A C 1
ATOM 1641 O O . PRO A 1 189 ? 22.510 -9.965 -38.042 1.00 63.59 189 PRO A O 1
ATOM 1644 N N . ASN A 1 190 ? 22.481 -7.768 -37.578 1.00 62.31 190 ASN A N 1
ATOM 1645 C CA . ASN A 1 190 ? 22.610 -7.292 -38.955 1.00 62.31 190 ASN A CA 1
ATOM 1646 C C . ASN A 1 190 ? 24.032 -7.450 -39.532 1.00 62.31 190 ASN A C 1
ATOM 1648 O O . ASN A 1 190 ? 24.211 -7.250 -40.725 1.00 62.31 190 ASN A O 1
ATOM 1652 N N . GLU A 1 191 ? 25.040 -7.780 -38.720 1.00 57.78 191 GLU A N 1
ATOM 1653 C CA . GLU A 1 191 ? 26.400 -8.098 -39.187 1.00 57.78 191 GLU A CA 1
ATOM 1654 C C . GLU A 1 191 ? 26.520 -9.545 -39.702 1.00 57.78 191 GLU A C 1
ATOM 1656 O O . GLU A 1 191 ? 27.516 -9.895 -40.333 1.00 57.78 191 GLU A O 1
ATOM 1661 N N . TYR A 1 192 ? 25.496 -10.376 -39.472 1.00 56.69 192 TYR A N 1
ATOM 1662 C CA . TYR A 1 192 ? 25.444 -11.788 -39.871 1.00 56.69 192 TYR A CA 1
ATOM 1663 C C . TYR A 1 192 ? 24.362 -12.097 -40.929 1.00 56.69 192 TYR A C 1
ATOM 1665 O O . TYR A 1 192 ? 24.112 -13.272 -41.209 1.00 56.69 192 TYR A O 1
ATOM 1673 N N . GLN A 1 193 ? 23.707 -11.071 -41.490 1.00 49.19 193 GLN A N 1
ATOM 1674 C CA . GLN A 1 193 ? 22.705 -11.165 -42.567 1.00 49.19 193 GLN A CA 1
ATOM 1675 C C . GLN A 1 193 ? 23.271 -10.660 -43.894 1.00 49.19 193 GLN A C 1
ATOM 1677 O O . GLN A 1 193 ? 22.952 -11.292 -44.926 1.00 49.19 193 GLN A O 1
#

Secondary structure (DSSP, 8-state):
-PPPGGGSTT-HHHHHHHHHHHHHS--SSS-HHHHHHHHHHHHHHHHHHHHHHHHHHHHHHHHHHHTT---SS-SS-----S------HHHHHHSTTS---HHHHHHHHHHHHHHHHHHHHHHHHHHHHHHHHHHHHSTT--HHHHHHHHHHHHHHHHHHHHHHHHHHHHHHHHHHHHHHHHHHHHT-GGG--

Organism: NCBI:txid392030

pLDDT: mean 85.65, std 13.4, range [46.16, 98.06]

Solvent-accessible surface area (backbone atoms only — not comparable to full-atom values): 11256 Å² total; per-residue (Å²): 134,80,84,56,71,74,64,33,88,83,26,67,75,39,41,52,54,50,50,55,50,52,68,72,40,90,64,90,90,65,66,62,70,60,53,50,51,52,52,43,52,46,52,51,27,53,46,47,53,62,47,47,59,58,51,48,53,50,53,50,50,48,47,26,27,39,65,22,59,64,85,79,80,66,93,67,86,73,87,63,87,80,57,64,60,48,65,52,67,69,63,52,62,74,52,63,84,61,94,66,61,73,83,59,50,58,57,51,52,49,52,56,53,49,52,53,50,48,53,49,52,52,52,40,51,51,32,49,54,52,36,56,54,50,51,75,69,38,90,75,68,45,70,70,52,50,52,56,50,50,55,56,47,48,67,71,42,48,64,56,51,52,53,50,51,52,50,46,51,50,53,49,53,54,49,53,54,49,51,52,50,54,50,53,63,71,65,45,63,78,82,79,112

Radius of gyration: 23.1 Å; Cα contacts (8 Å, |Δi|>4): 127; chains: 1; bounding box: 50×39×74 Å

Foldseek 3Di:
DDQDPCLDCPRPVNVVLLVVLVVLDDDDDDDSVVLSVLLSLLLVLVLLLVPLVLVLVLLVLQLCQQQQVNPDPDPPDDPFPTGPRDGDVVLCVVCVVPDDDPVVVSVVSNCVSVVVSVVSVVSNVVSVVVSVVSLVVNPPRDPVSVVSSVVSSCVVCVVVSVVSVVVSVVSVVVSVVVSVVVVVVVVVVVVVD

Nearest PDB structures (foldseek):
  6jx6-assembly1_A  TM=3.881E-01  e=4.863E+00  Homo sapiens
  4zwq-assembly1_G  TM=2.837E-01  e=2.466E+00  Tequatrovirus T4